Protein AF-A0AAD5SBM1-F1 (afdb_monomer)

Structure (mmCIF, N/CA/C/O backbone):
data_AF-A0AAD5SBM1-F1
#
_entry.id   AF-A0AAD5SBM1-F1
#
loop_
_atom_site.group_PDB
_atom_site.id
_atom_site.type_symbol
_atom_site.label_atom_id
_atom_site.label_alt_id
_atom_site.label_comp_id
_atom_site.label_asym_id
_atom_site.label_entity_id
_atom_site.label_seq_id
_atom_site.pdbx_PDB_ins_code
_atom_site.Cartn_x
_atom_site.Cartn_y
_atom_site.Cartn_z
_atom_site.occupancy
_atom_site.B_iso_or_equiv
_atom_site.auth_seq_id
_atom_site.auth_comp_id
_atom_site.auth_asym_id
_atom_site.auth_atom_id
_atom_site.pdbx_PDB_model_num
ATOM 1 N N . MET A 1 1 ? -6.232 26.097 -14.193 1.00 55.75 1 MET A N 1
ATOM 2 C CA . MET A 1 1 ? -7.077 25.503 -13.130 1.00 55.75 1 MET A CA 1
ATOM 3 C C . MET A 1 1 ? -6.715 24.046 -12.834 1.00 55.75 1 MET A C 1
ATOM 5 O O . MET A 1 1 ? -6.493 23.733 -11.674 1.00 55.75 1 MET A O 1
ATOM 9 N N . SER A 1 2 ? -6.549 23.185 -13.849 1.00 68.62 2 SER A N 1
ATOM 10 C CA . SER A 1 2 ? -6.162 21.769 -13.663 1.00 68.62 2 SER A CA 1
ATOM 11 C C . SER A 1 2 ? -4.861 21.550 -12.861 1.00 68.62 2 SER A C 1
ATOM 13 O O . SER A 1 2 ? -4.844 20.706 -11.973 1.00 68.62 2 SER A O 1
ATOM 15 N N . ALA A 1 3 ? -3.807 22.347 -13.087 1.00 70.69 3 ALA A N 1
ATOM 16 C CA . ALA A 1 3 ? -2.538 22.198 -12.359 1.00 70.69 3 ALA A CA 1
ATOM 17 C C . ALA A 1 3 ? -2.676 22.398 -10.837 1.00 70.69 3 ALA A C 1
ATOM 19 O O . ALA A 1 3 ? -2.137 21.617 -10.062 1.00 70.69 3 ALA A O 1
ATOM 20 N N . PHE A 1 4 ? -3.445 23.404 -10.411 1.00 74.31 4 PHE A N 1
ATOM 21 C CA . PHE A 1 4 ? -3.692 23.671 -8.992 1.00 74.31 4 PHE A CA 1
ATOM 22 C C . PHE A 1 4 ? -4.471 22.527 -8.334 1.00 74.31 4 PHE A C 1
ATOM 24 O O . PHE A 1 4 ? -4.076 22.049 -7.277 1.00 74.31 4 PHE A O 1
ATOM 31 N N . MET A 1 5 ? -5.520 22.029 -8.998 1.00 75.69 5 MET A N 1
ATOM 32 C CA . MET A 1 5 ? -6.283 20.880 -8.505 1.00 75.69 5 MET A CA 1
ATOM 33 C C . MET A 1 5 ? -5.417 19.626 -8.368 1.00 75.69 5 MET A C 1
ATOM 35 O O . MET A 1 5 ? -5.495 18.962 -7.342 1.00 75.69 5 MET A O 1
ATOM 39 N N . ASN A 1 6 ? -4.572 19.318 -9.358 1.00 76.25 6 ASN A N 1
ATOM 40 C CA . ASN A 1 6 ? -3.686 18.152 -9.297 1.00 76.25 6 ASN A CA 1
ATOM 41 C C . ASN A 1 6 ? -2.714 18.241 -8.114 1.00 76.25 6 ASN A C 1
ATOM 43 O O . ASN A 1 6 ? -2.500 17.243 -7.440 1.00 76.25 6 ASN A O 1
ATOM 47 N N . ILE A 1 7 ? -2.189 19.437 -7.823 1.00 78.94 7 ILE A N 1
ATOM 48 C CA . ILE A 1 7 ? -1.344 19.671 -6.645 1.00 78.94 7 ILE A CA 1
ATOM 49 C C . ILE A 1 7 ? -2.154 19.483 -5.356 1.00 78.94 7 ILE A C 1
ATOM 51 O O . ILE A 1 7 ? -1.687 18.817 -4.440 1.00 78.94 7 ILE A O 1
ATOM 55 N N . SER A 1 8 ? -3.377 20.015 -5.274 1.00 76.88 8 SER A N 1
ATOM 56 C CA . SER A 1 8 ? -4.233 19.824 -4.096 1.00 76.88 8 SER A CA 1
ATOM 57 C C . SER A 1 8 ? -4.590 18.353 -3.849 1.00 76.88 8 SER A C 1
ATOM 59 O O . SER A 1 8 ? -4.587 17.925 -2.698 1.00 76.88 8 SER A O 1
ATOM 61 N N . TYR A 1 9 ? -4.854 17.570 -4.902 1.00 75.56 9 TYR A N 1
ATOM 62 C CA . TYR A 1 9 ? -5.142 16.134 -4.783 1.00 75.56 9 TYR A CA 1
ATOM 63 C C . TYR A 1 9 ? -3.959 15.330 -4.244 1.00 75.56 9 TYR A C 1
ATOM 65 O O . TYR A 1 9 ? -4.166 14.330 -3.563 1.00 75.56 9 TYR A O 1
ATOM 73 N N . THR A 1 10 ? -2.731 15.777 -4.491 1.00 75.75 10 THR A N 1
ATOM 74 C CA . THR A 1 10 ? -1.533 15.143 -3.937 1.00 75.75 10 THR A CA 1
ATOM 75 C C . THR A 1 10 ? -1.502 15.207 -2.405 1.00 75.75 10 THR A C 1
ATOM 77 O O . THR A 1 10 ? -1.098 14.248 -1.759 1.00 75.75 10 THR A O 1
ATOM 80 N N . PHE A 1 11 ? -2.038 16.273 -1.802 1.00 76.00 11 PHE A N 1
ATOM 81 C CA . PHE A 1 11 ? -2.040 16.467 -0.346 1.00 76.00 11 PHE A CA 1
ATOM 82 C C . PHE A 1 11 ? -3.248 15.846 0.383 1.00 76.00 11 PHE A C 1
ATOM 84 O O . PHE A 1 11 ? -3.470 16.121 1.564 1.00 76.00 11 PHE A O 1
ATOM 91 N N . ILE A 1 12 ? -4.039 14.983 -0.268 1.00 74.06 12 ILE A N 1
ATOM 92 C CA . ILE A 1 12 ? -5.242 14.382 0.344 1.00 74.06 12 ILE A CA 1
ATOM 93 C C . ILE A 1 12 ? -4.934 13.396 1.481 1.00 74.06 12 ILE A C 1
ATOM 95 O O . ILE A 1 12 ? -5.823 13.065 2.265 1.00 74.06 12 ILE A O 1
ATOM 99 N N . GLY A 1 13 ? -3.668 12.992 1.643 1.00 68.25 13 GLY A N 1
ATOM 100 C CA . GLY A 1 13 ? -3.204 12.124 2.730 1.00 68.25 13 GLY A CA 1
ATOM 101 C C . GLY A 1 13 ? -3.509 12.634 4.143 1.00 68.25 13 GLY A C 1
ATOM 102 O O . GLY A 1 13 ? -3.459 11.858 5.091 1.00 68.25 13 GLY A O 1
ATOM 103 N N . GLN A 1 14 ? -3.915 13.896 4.306 1.00 72.25 14 GLN A N 1
ATOM 104 C CA . GLN A 1 14 ? -4.288 14.451 5.607 1.00 72.25 14 GLN A CA 1
ATOM 105 C C . GLN A 1 14 ? -5.445 13.714 6.305 1.00 72.25 14 GLN A C 1
ATOM 107 O O . GLN A 1 14 ? -5.551 13.762 7.532 1.00 72.25 14 GLN A O 1
ATOM 112 N N . ILE A 1 15 ? -6.277 12.980 5.559 1.00 71.31 15 ILE A N 1
ATOM 113 C CA . ILE A 1 15 ? -7.378 12.188 6.128 1.00 71.31 15 ILE A CA 1
ATOM 114 C C . ILE A 1 15 ? -6.911 11.056 7.054 1.00 71.31 15 ILE A C 1
ATOM 116 O O . ILE A 1 15 ? -7.681 10.619 7.905 1.00 71.31 15 ILE A O 1
ATOM 120 N N . THR A 1 16 ? -5.663 10.592 6.934 1.00 71.94 16 THR A N 1
ATOM 121 C CA . THR A 1 16 ? -5.130 9.500 7.766 1.00 71.94 16 THR A CA 1
ATOM 122 C C . THR A 1 16 ? -4.420 9.994 9.028 1.00 71.94 16 THR A C 1
ATOM 124 O O . THR A 1 16 ? -4.140 9.198 9.925 1.00 71.94 16 THR A O 1
ATOM 127 N N . LEU A 1 17 ? -4.176 11.306 9.152 1.00 80.25 17 LEU A N 1
ATOM 128 C CA . LEU A 1 17 ? -3.478 11.907 10.295 1.00 80.25 17 LEU A CA 1
ATOM 129 C C . LEU A 1 17 ? -4.117 11.565 11.655 1.00 80.25 17 LEU A C 1
ATOM 131 O O . LEU A 1 17 ? -3.371 11.203 12.567 1.00 80.25 17 LEU A O 1
ATOM 135 N N . PRO A 1 18 ? -5.459 11.597 11.820 1.00 72.94 18 PRO A N 1
ATOM 136 C CA . PRO A 1 18 ? -6.093 11.229 13.087 1.00 72.94 18 PRO A CA 1
ATOM 137 C C . PRO A 1 18 ? -5.915 9.755 13.467 1.00 72.94 18 PRO A C 1
ATOM 139 O O . PRO A 1 18 ? -5.966 9.428 14.648 1.00 72.94 18 PRO A O 1
ATOM 142 N N . SER A 1 19 ? -5.712 8.867 12.493 1.00 70.06 19 SER A N 1
ATOM 143 C CA . SER A 1 19 ? -5.448 7.449 12.756 1.00 70.06 19 SER A CA 1
ATOM 144 C C . SER A 1 19 ? -3.981 7.207 13.100 1.00 70.06 19 SER A C 1
ATOM 146 O O . SER A 1 19 ? -3.684 6.450 14.017 1.00 70.06 19 SER A O 1
ATOM 148 N N . PHE A 1 20 ? -3.051 7.899 12.438 1.00 73.19 20 PHE A N 1
ATOM 149 C CA . PHE A 1 20 ? -1.628 7.762 12.752 1.00 73.19 20 PHE A CA 1
ATOM 150 C C . PHE A 1 20 ? -1.266 8.313 14.129 1.00 73.19 20 PHE A C 1
ATOM 152 O O . PHE A 1 20 ? -0.456 7.707 14.823 1.00 73.19 20 PHE A O 1
ATOM 159 N N . ILE A 1 21 ? -1.887 9.412 14.571 1.00 75.38 21 ILE A N 1
ATOM 160 C CA . ILE A 1 21 ? -1.628 9.942 15.917 1.00 75.38 21 ILE A CA 1
ATOM 161 C C . ILE A 1 21 ? -2.078 8.975 17.023 1.00 75.38 21 ILE A C 1
ATOM 163 O O . ILE A 1 21 ? -1.448 8.941 18.075 1.00 75.38 21 ILE A O 1
ATOM 167 N N . SER A 1 22 ? -3.125 8.169 16.790 1.00 65.88 22 SER A N 1
ATOM 168 C CA . SER A 1 22 ? -3.570 7.142 17.745 1.00 65.88 22 SER A CA 1
ATOM 169 C C . SER A 1 22 ? -2.699 5.884 17.758 1.00 65.88 22 SER A C 1
ATOM 171 O O . SER A 1 22 ? -2.769 5.127 18.719 1.00 65.88 22 SER A O 1
ATOM 173 N N . GLU A 1 23 ? -1.891 5.667 16.719 1.00 69.94 23 GLU A N 1
ATOM 174 C CA . GLU A 1 23 ? -1.002 4.504 16.583 1.00 69.94 23 GLU A CA 1
ATOM 175 C C . GLU A 1 23 ? 0.434 4.800 17.071 1.00 69.94 23 GLU A C 1
ATOM 177 O O . GLU A 1 23 ? 1.252 3.893 17.196 1.00 69.94 23 GLU A O 1
ATOM 182 N N . MET A 1 24 ? 0.774 6.070 17.334 1.00 75.19 24 MET A N 1
ATOM 183 C CA . MET A 1 24 ? 2.105 6.465 17.806 1.00 75.19 24 MET A CA 1
ATOM 184 C C . MET A 1 24 ? 2.304 6.171 19.294 1.00 75.19 24 MET A C 1
ATOM 186 O O . MET A 1 24 ? 1.489 6.569 20.122 1.00 75.19 24 MET A O 1
ATOM 190 N N . GLU A 1 25 ? 3.462 5.594 19.636 1.00 78.62 25 GLU A N 1
ATOM 191 C CA . GLU A 1 25 ? 3.891 5.388 21.029 1.00 78.62 25 GLU A CA 1
ATOM 192 C C . GLU A 1 25 ? 3.892 6.706 21.825 1.00 78.62 25 GLU A C 1
ATOM 194 O O . GLU A 1 25 ? 3.389 6.762 22.945 1.00 78.62 25 GLU A O 1
ATOM 199 N N . ASN A 1 26 ? 4.395 7.791 21.219 1.00 81.19 26 ASN A N 1
ATOM 200 C CA . ASN A 1 26 ? 4.420 9.130 21.806 1.00 81.19 26 ASN A CA 1
ATOM 201 C C . ASN A 1 26 ? 3.692 10.149 20.905 1.00 81.19 26 ASN A C 1
ATOM 203 O O . ASN A 1 26 ? 4.293 10.707 19.983 1.00 81.19 26 ASN A O 1
ATOM 207 N N . PRO A 1 27 ? 2.417 10.491 21.182 1.00 77.19 27 PRO A N 1
ATOM 208 C CA . PRO A 1 27 ? 1.624 11.373 20.316 1.00 77.19 27 PRO A CA 1
ATOM 209 C C . PRO A 1 27 ? 2.136 12.823 20.273 1.00 77.19 27 PRO A C 1
ATOM 211 O O . PRO A 1 27 ? 1.808 13.576 19.358 1.00 77.19 27 PRO A O 1
ATOM 214 N N . LYS A 1 28 ? 2.966 13.235 21.241 1.00 81.75 28 LYS A N 1
ATOM 215 C CA . LYS A 1 28 ? 3.577 14.576 21.274 1.00 81.75 28 LYS A CA 1
ATOM 216 C C . LYS A 1 28 ? 4.618 14.790 20.170 1.00 81.75 28 LYS A C 1
ATOM 218 O O . LYS A 1 28 ? 4.863 15.935 19.799 1.00 81.75 28 LYS A O 1
ATOM 223 N N . ASP A 1 29 ? 5.198 13.721 19.626 1.00 88.25 29 ASP A N 1
ATOM 224 C CA . ASP A 1 29 ? 6.190 13.798 18.546 1.00 88.25 29 ASP A CA 1
ATOM 225 C C . ASP A 1 29 ? 5.562 13.800 17.142 1.00 88.25 29 ASP A C 1
ATOM 227 O O . ASP A 1 29 ? 6.264 13.968 16.141 1.00 88.25 29 ASP A O 1
ATOM 231 N N . PHE A 1 30 ? 4.232 13.699 17.050 1.00 81.31 30 PHE A N 1
ATOM 232 C CA . PHE A 1 30 ? 3.494 13.696 15.787 1.00 81.31 30 PHE A CA 1
ATOM 233 C C . PHE A 1 30 ? 3.851 14.863 14.842 1.00 81.31 30 PHE A C 1
ATOM 235 O O . PHE A 1 30 ? 4.114 14.604 13.664 1.00 81.31 30 PHE A O 1
ATOM 242 N N . PRO A 1 31 ? 3.971 16.129 15.306 1.00 84.81 31 PRO A N 1
ATOM 243 C CA . PRO A 1 31 ? 4.321 17.240 14.422 1.00 84.81 31 PRO A CA 1
ATOM 244 C C . PRO A 1 31 ? 5.717 17.106 13.799 1.00 84.81 31 PRO A C 1
ATOM 246 O O . PRO A 1 31 ? 5.916 17.540 12.667 1.00 84.81 31 PRO A O 1
ATOM 249 N N . LYS A 1 32 ? 6.683 16.491 14.499 1.00 86.56 32 LYS A N 1
ATOM 250 C CA . LYS A 1 32 ? 8.042 16.280 13.967 1.00 86.56 32 LYS A CA 1
ATOM 251 C C . LYS A 1 32 ? 8.014 15.306 12.791 1.00 86.56 32 LYS A C 1
ATOM 253 O O . LYS A 1 32 ? 8.611 15.577 11.753 1.00 86.56 32 LYS A O 1
ATOM 258 N N . THR A 1 33 ? 7.273 14.209 12.945 1.00 85.94 33 THR A N 1
ATOM 259 C CA . THR A 1 33 ? 7.089 13.201 11.892 1.00 85.94 33 THR A CA 1
ATOM 260 C C . THR A 1 33 ? 6.350 13.790 10.692 1.00 85.94 33 THR A C 1
ATOM 262 O O . THR A 1 33 ? 6.762 13.578 9.556 1.00 85.94 33 THR A O 1
ATOM 265 N N . LEU A 1 34 ? 5.315 14.603 10.937 1.00 86.81 34 LEU A N 1
ATOM 266 C CA . LEU A 1 34 ? 4.573 15.292 9.881 1.00 86.81 34 LEU A CA 1
ATOM 267 C C . LEU A 1 34 ? 5.487 16.197 9.042 1.00 86.81 34 LEU A C 1
ATOM 269 O O . LEU A 1 34 ? 5.479 16.110 7.814 1.00 86.81 34 LEU A O 1
ATOM 273 N N . TRP A 1 35 ? 6.292 17.043 9.692 1.00 86.44 35 TRP A N 1
ATOM 274 C CA . TRP A 1 35 ? 7.231 17.922 8.995 1.00 86.44 35 TRP A CA 1
ATOM 275 C C . TRP A 1 35 ? 8.272 17.133 8.202 1.00 86.44 35 TRP A C 1
ATOM 277 O O . TRP A 1 35 ? 8.525 17.465 7.046 1.00 86.44 35 TRP A O 1
ATOM 287 N N . ALA A 1 36 ? 8.824 16.061 8.777 1.00 89.94 36 ALA A N 1
ATOM 288 C CA . ALA A 1 36 ? 9.782 15.204 8.087 1.00 89.94 36 ALA A CA 1
ATOM 289 C C . ALA A 1 36 ? 9.180 14.557 6.825 1.00 89.94 36 ALA A C 1
ATOM 291 O O . ALA A 1 36 ? 9.771 14.655 5.749 1.00 89.94 36 ALA A O 1
ATOM 292 N N . CYS A 1 37 ? 7.985 13.962 6.928 1.00 87.62 37 CYS A N 1
ATOM 293 C CA . CYS A 1 37 ? 7.292 13.358 5.787 1.00 87.62 37 CYS A CA 1
ATOM 294 C C . CYS A 1 37 ? 6.932 14.393 4.716 1.00 87.62 37 CYS A C 1
ATOM 296 O O . CYS A 1 37 ? 7.192 14.158 3.541 1.00 87.62 37 CYS A O 1
ATOM 298 N N . THR A 1 38 ? 6.403 15.552 5.113 1.00 88.50 38 THR A N 1
ATOM 299 C CA . THR A 1 38 ? 5.968 16.597 4.171 1.00 88.50 38 THR A CA 1
ATOM 300 C C . THR A 1 38 ? 7.152 17.192 3.405 1.00 88.50 38 THR A C 1
ATOM 302 O O . THR A 1 38 ? 7.069 17.407 2.199 1.00 88.50 38 THR A O 1
ATOM 305 N N . ILE A 1 39 ? 8.281 17.440 4.079 1.00 91.69 39 ILE A N 1
ATOM 306 C CA . ILE A 1 39 ? 9.492 17.956 3.422 1.00 91.69 39 ILE A CA 1
ATOM 307 C C . ILE A 1 39 ? 10.041 16.926 2.430 1.00 91.69 39 ILE A C 1
ATOM 309 O O . ILE A 1 39 ? 10.382 17.282 1.301 1.00 91.69 39 ILE A O 1
ATOM 313 N N . LEU A 1 40 ? 10.100 15.654 2.833 1.00 90.75 40 LEU A N 1
ATOM 314 C CA . LEU A 1 40 ? 10.564 14.569 1.973 1.00 90.75 40 LEU A CA 1
ATOM 315 C C . LEU A 1 40 ? 9.655 14.389 0.747 1.00 90.75 40 LEU A C 1
ATOM 317 O O . LEU A 1 40 ? 10.151 14.219 -0.365 1.00 90.75 40 LEU A O 1
ATOM 321 N N . GLU A 1 41 ? 8.340 14.485 0.933 1.00 88.81 41 GLU A N 1
ATOM 322 C CA . GLU A 1 41 ? 7.342 14.417 -0.135 1.00 88.81 41 GLU A CA 1
ATOM 323 C C . GLU A 1 41 ? 7.504 15.563 -1.139 1.00 88.81 41 GLU A C 1
ATOM 325 O O . GLU A 1 41 ? 7.640 15.317 -2.339 1.00 88.81 41 GLU A O 1
ATOM 330 N N . ILE A 1 42 ? 7.571 16.811 -0.659 1.00 90.50 42 ILE A N 1
ATOM 331 C CA . ILE A 1 42 ? 7.777 17.987 -1.515 1.00 90.50 42 ILE A CA 1
ATOM 332 C C . ILE A 1 42 ? 9.078 17.846 -2.307 1.00 90.50 42 ILE A C 1
ATOM 334 O O . ILE A 1 42 ? 9.100 18.128 -3.507 1.00 90.50 42 ILE A O 1
ATOM 338 N N . PHE A 1 43 ? 10.155 17.391 -1.664 1.00 94.50 43 PHE A N 1
ATOM 339 C CA . PHE A 1 43 ? 11.448 17.192 -2.312 1.00 94.50 43 PHE A CA 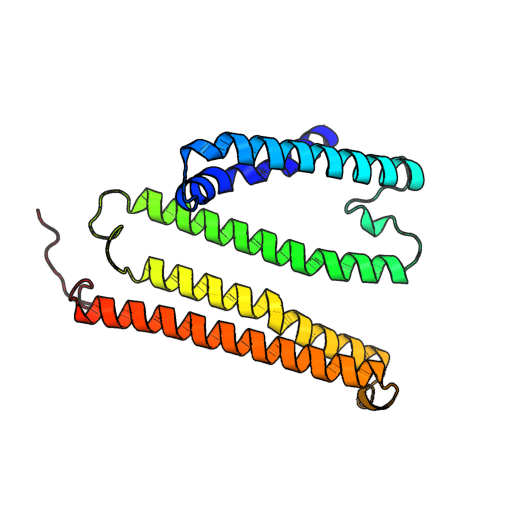1
ATOM 340 C C . PHE A 1 43 ? 11.380 16.125 -3.413 1.00 94.50 43 PHE A C 1
ATOM 342 O O . PHE A 1 43 ? 11.774 16.390 -4.551 1.00 94.50 43 PHE A O 1
ATOM 349 N N . LEU A 1 44 ? 10.820 14.950 -3.112 1.00 90.62 44 LEU A N 1
ATOM 350 C CA . LEU A 1 44 ? 10.675 13.856 -4.074 1.00 90.62 44 LEU A CA 1
ATOM 351 C C . LEU A 1 44 ? 9.782 14.246 -5.255 1.00 90.62 44 LEU A C 1
ATOM 353 O O . LEU A 1 44 ? 10.163 14.028 -6.404 1.00 90.62 44 LEU A O 1
ATOM 357 N N . PHE A 1 45 ? 8.627 14.862 -5.004 1.00 89.00 45 PHE A N 1
ATOM 358 C CA . PHE A 1 45 ? 7.710 15.264 -6.072 1.00 89.00 45 PHE A CA 1
ATOM 359 C C . PHE A 1 45 ? 8.259 16.404 -6.922 1.00 89.00 45 PHE A C 1
ATOM 361 O O . PHE A 1 45 ? 8.062 16.395 -8.138 1.00 89.00 45 PHE A O 1
ATOM 368 N N . SER A 1 46 ? 9.012 17.331 -6.328 1.00 90.44 46 SER A N 1
ATOM 369 C CA . SER A 1 46 ? 9.683 18.397 -7.079 1.00 90.44 46 SER A CA 1
ATOM 370 C C . SER A 1 46 ? 10.779 17.842 -7.988 1.00 90.44 46 SER A C 1
ATOM 372 O O . SER A 1 46 ? 10.854 18.226 -9.154 1.00 90.44 46 SER A O 1
ATOM 374 N N . ILE A 1 47 ? 11.597 16.902 -7.495 1.00 93.62 47 ILE A N 1
ATOM 375 C CA . ILE A 1 47 ? 12.652 16.267 -8.299 1.00 93.62 47 ILE A CA 1
ATOM 376 C C . ILE A 1 47 ? 12.044 15.435 -9.424 1.00 93.62 47 ILE A C 1
ATOM 378 O O . ILE A 1 47 ? 12.392 15.632 -10.586 1.00 93.62 47 ILE A O 1
ATOM 382 N N . VAL A 1 48 ? 11.122 14.525 -9.104 1.00 89.06 48 VAL A N 1
ATOM 383 C CA . VAL A 1 48 ? 10.514 13.632 -10.101 1.00 89.06 48 VAL A CA 1
ATOM 384 C C . VAL A 1 48 ? 9.723 14.438 -11.134 1.00 89.06 48 VAL A C 1
ATOM 386 O O . VAL A 1 48 ? 9.883 14.216 -12.334 1.00 89.06 48 VAL A O 1
ATOM 389 N N . GLY A 1 49 ? 8.933 15.422 -10.694 1.00 86.50 49 GLY A N 1
ATOM 390 C CA . GLY A 1 49 ? 8.199 16.322 -11.583 1.00 86.50 49 GLY A CA 1
ATOM 391 C C . GLY A 1 49 ? 9.122 17.149 -12.480 1.00 86.50 49 GLY A C 1
ATOM 392 O O . GLY A 1 49 ? 8.878 17.241 -13.683 1.00 86.50 49 GLY A O 1
ATOM 393 N N . GLY A 1 50 ? 10.214 17.688 -11.927 1.00 88.19 50 GLY A N 1
ATOM 394 C CA . GLY A 1 50 ? 11.217 18.446 -12.677 1.00 88.19 50 GLY A CA 1
ATOM 395 C C . GLY A 1 50 ? 11.938 17.605 -13.731 1.00 88.19 50 GLY A C 1
ATOM 396 O O . GLY A 1 50 ? 12.079 18.040 -14.872 1.00 88.19 50 GLY A O 1
ATOM 397 N N . VAL A 1 51 ? 12.328 16.374 -13.387 1.00 89.25 51 VAL A N 1
ATOM 398 C CA . VAL A 1 51 ? 12.954 15.425 -14.321 1.00 89.25 51 VAL A CA 1
ATOM 399 C C . VAL A 1 51 ? 11.995 15.076 -15.459 1.00 89.25 51 VAL A C 1
ATOM 401 O O . VAL A 1 51 ? 12.360 15.192 -16.627 1.00 89.25 51 VAL A O 1
ATOM 404 N N . ILE A 1 52 ? 10.747 14.710 -15.153 1.00 85.69 52 ILE A N 1
ATOM 405 C CA . ILE A 1 52 ? 9.750 14.372 -16.180 1.00 85.69 52 ILE A CA 1
ATOM 406 C C . ILE A 1 52 ? 9.503 15.565 -17.108 1.00 85.69 52 ILE A C 1
ATOM 408 O O . ILE A 1 52 ? 9.447 15.386 -18.326 1.00 85.69 52 ILE A O 1
ATOM 412 N N . TYR A 1 53 ? 9.406 16.775 -16.553 1.00 84.19 53 TYR A N 1
ATOM 413 C CA . TYR A 1 53 ? 9.229 17.997 -17.330 1.00 84.19 53 TYR A CA 1
ATOM 414 C C . TYR A 1 53 ? 10.419 18.273 -18.260 1.00 84.19 53 TYR A C 1
ATOM 416 O O . TYR A 1 53 ? 10.212 18.588 -19.431 1.00 84.19 53 TYR A O 1
ATOM 424 N N . ALA A 1 54 ? 11.652 18.094 -17.774 1.00 86.19 54 ALA A N 1
ATOM 425 C CA . ALA A 1 54 ? 12.865 18.303 -18.562 1.00 86.19 54 ALA A CA 1
ATOM 426 C C . ALA A 1 54 ? 12.981 17.334 -19.753 1.00 86.19 54 ALA A C 1
ATOM 428 O O . ALA A 1 54 ? 13.410 17.748 -20.827 1.00 86.19 54 ALA A O 1
ATOM 429 N N . TYR A 1 55 ? 12.579 16.067 -19.586 1.00 82.56 55 TYR A N 1
ATOM 430 C CA . TYR A 1 55 ? 12.700 15.046 -20.639 1.00 82.56 55 TYR A CA 1
ATOM 431 C C . TYR A 1 55 ? 11.479 14.932 -21.565 1.00 82.56 55 TYR A C 1
ATOM 433 O O . TYR A 1 55 ? 11.633 14.568 -22.727 1.00 82.56 55 TYR A O 1
ATOM 441 N N . THR A 1 56 ? 10.271 15.227 -21.079 1.00 79.00 56 THR A N 1
ATOM 442 C CA . THR A 1 56 ? 9.019 15.044 -21.846 1.00 79.00 56 THR A CA 1
ATOM 443 C C . THR A 1 56 ? 8.552 16.343 -22.512 1.00 79.00 56 THR A C 1
ATOM 445 O O . THR A 1 56 ? 7.866 16.320 -23.537 1.00 79.00 56 THR A O 1
ATOM 448 N N . GLY A 1 57 ? 8.920 17.495 -21.943 1.00 72.88 57 GLY A N 1
ATOM 449 C CA . GLY A 1 57 ? 8.400 18.796 -22.355 1.00 72.88 57 GLY A CA 1
ATOM 450 C C . GLY A 1 57 ? 6.892 18.945 -22.111 1.00 72.88 57 GLY A C 1
ATOM 451 O O . GLY A 1 57 ? 6.236 18.097 -21.506 1.00 72.88 57 GLY A O 1
ATOM 452 N N . THR A 1 58 ? 6.316 20.052 -22.580 1.00 68.62 58 THR A N 1
ATOM 453 C CA . THR A 1 58 ? 4.897 20.392 -22.367 1.00 68.62 58 THR A CA 1
ATOM 454 C C . THR A 1 58 ? 3.937 19.702 -23.338 1.00 68.62 58 THR A C 1
ATOM 456 O O . THR A 1 58 ? 2.784 19.480 -22.983 1.00 68.62 58 THR A O 1
ATOM 459 N N . ASN A 1 59 ? 4.394 19.349 -24.544 1.00 64.19 59 ASN A N 1
ATOM 460 C CA . ASN A 1 59 ? 3.526 18.879 -25.634 1.00 64.19 59 ASN A CA 1
ATOM 461 C C . ASN A 1 59 ? 3.306 17.356 -25.663 1.00 64.19 59 ASN A C 1
ATOM 463 O O . ASN A 1 59 ? 2.337 16.901 -26.262 1.00 64.19 59 ASN A O 1
ATOM 467 N N . TYR A 1 60 ? 4.173 16.570 -25.016 1.00 63.41 60 TYR A N 1
ATOM 468 C CA . TYR A 1 60 ? 4.099 15.099 -25.005 1.00 63.41 60 TYR A CA 1
ATOM 469 C C . TYR A 1 60 ? 3.747 14.522 -23.629 1.00 63.41 60 TYR A C 1
ATOM 471 O O . TYR A 1 60 ? 3.818 13.312 -23.422 1.00 63.41 60 TYR A O 1
ATOM 479 N N . ASN A 1 61 ? 3.383 15.380 -22.671 1.00 66.50 61 ASN A N 1
ATOM 480 C CA . ASN A 1 61 ? 3.080 14.950 -21.315 1.00 66.50 61 ASN A CA 1
ATOM 481 C C . ASN A 1 61 ? 1.637 14.436 -21.213 1.00 66.50 61 ASN A C 1
ATOM 483 O O . ASN A 1 61 ? 0.678 15.201 -21.306 1.00 66.50 61 ASN A O 1
ATOM 487 N N . THR A 1 62 ? 1.494 13.131 -21.005 1.00 69.69 62 THR A N 1
ATOM 488 C CA . THR A 1 62 ? 0.215 12.456 -20.767 1.00 69.69 62 THR A CA 1
ATOM 489 C C . THR A 1 62 ? 0.027 12.179 -19.276 1.00 69.69 62 THR A C 1
ATOM 491 O O . THR A 1 62 ? 0.988 11.935 -18.551 1.00 69.69 62 THR A O 1
ATOM 494 N N . ALA A 1 63 ? -1.216 12.226 -18.794 1.00 67.06 63 ALA A N 1
ATOM 495 C CA . ALA A 1 63 ? -1.561 11.787 -17.444 1.00 67.06 63 ALA A CA 1
ATOM 496 C C . ALA A 1 63 ? -2.128 10.358 -17.525 1.00 67.06 63 ALA A C 1
ATOM 498 O O . ALA A 1 63 ? -3.134 10.173 -18.213 1.00 67.06 63 ALA A O 1
ATOM 499 N N . PRO A 1 64 ? -1.537 9.350 -16.849 1.00 72.56 64 PRO A N 1
ATOM 500 C CA . PRO A 1 64 ? -0.367 9.382 -15.955 1.00 72.56 64 PRO A CA 1
ATOM 501 C C . PRO A 1 64 ? 0.979 9.494 -16.698 1.00 72.56 64 PRO A C 1
ATOM 503 O O . PRO A 1 64 ? 1.118 8.976 -17.802 1.00 72.56 64 PRO A O 1
ATOM 506 N N . ALA A 1 65 ? 1.996 10.086 -16.056 1.00 75.94 65 ALA A N 1
ATOM 507 C CA . ALA A 1 65 ? 3.290 10.415 -16.680 1.00 75.94 65 ALA A CA 1
ATOM 508 C C . ALA A 1 65 ? 4.026 9.220 -17.322 1.00 75.94 65 ALA A C 1
ATOM 510 O O . ALA A 1 65 ? 4.759 9.391 -18.295 1.00 75.94 65 ALA A O 1
ATOM 511 N N . PHE A 1 66 ? 3.801 7.996 -16.832 1.00 74.56 66 PHE A N 1
ATOM 512 C CA . PHE A 1 66 ? 4.340 6.767 -17.431 1.00 74.56 66 PHE A CA 1
ATOM 513 C C . PHE A 1 66 ? 3.832 6.509 -18.859 1.00 74.56 66 PHE A C 1
ATOM 515 O O . PHE A 1 66 ? 4.489 5.820 -19.640 1.00 74.56 66 PHE A O 1
ATOM 522 N N . GLY A 1 67 ? 2.679 7.075 -19.229 1.00 71.56 67 GLY A N 1
ATOM 523 C CA . GLY A 1 67 ? 2.131 7.010 -20.584 1.00 71.56 67 GLY A CA 1
ATOM 524 C C . GLY A 1 67 ? 3.014 7.701 -21.623 1.00 71.56 67 GLY A C 1
ATOM 525 O O . GLY A 1 67 ? 3.046 7.265 -22.775 1.00 71.56 67 GLY A O 1
ATOM 526 N N . SER A 1 68 ? 3.798 8.693 -21.193 1.00 77.44 68 SER A N 1
ATOM 527 C CA . SER A 1 68 ? 4.687 9.501 -22.034 1.00 77.44 68 SER A CA 1
ATOM 528 C C . SER A 1 68 ? 5.991 8.782 -22.410 1.00 77.44 68 SER A C 1
ATOM 530 O O . SER A 1 68 ? 6.767 9.282 -23.220 1.00 77.44 68 SER A O 1
ATOM 532 N N . ILE A 1 69 ? 6.252 7.596 -21.844 1.00 80.19 69 ILE A N 1
ATOM 533 C CA . ILE A 1 69 ? 7.423 6.780 -22.181 1.00 80.19 69 ILE A CA 1
ATOM 534 C C . ILE A 1 69 ? 7.253 6.211 -23.600 1.00 80.19 69 ILE A C 1
ATOM 536 O O . ILE A 1 69 ? 6.270 5.527 -23.889 1.00 80.19 69 ILE A O 1
ATOM 540 N N . GLY A 1 70 ? 8.219 6.470 -24.488 1.00 71.75 70 GLY A N 1
ATOM 541 C CA . GLY A 1 70 ? 8.173 6.006 -25.883 1.00 71.75 70 GLY A CA 1
ATOM 542 C C . GLY A 1 70 ? 8.464 4.511 -26.068 1.00 71.75 70 GLY A C 1
ATOM 543 O O . GLY A 1 70 ? 7.925 3.888 -26.975 1.00 71.75 70 GLY A O 1
ATOM 544 N N . ASN A 1 71 ? 9.288 3.913 -25.203 1.00 79.69 71 ASN A N 1
ATOM 545 C CA . ASN A 1 71 ? 9.634 2.492 -25.277 1.00 79.69 71 ASN A CA 1
ATOM 546 C C . ASN A 1 71 ? 8.591 1.632 -24.541 1.00 79.69 71 ASN A C 1
ATOM 548 O O . ASN A 1 71 ? 8.379 1.796 -23.335 1.00 79.69 71 ASN A O 1
ATOM 552 N N . GLU A 1 72 ? 7.974 0.694 -25.261 1.00 73.06 72 GLU A N 1
ATOM 553 C CA . GLU A 1 72 ? 6.913 -0.168 -24.732 1.00 73.06 72 GLU A CA 1
ATOM 554 C C . GLU A 1 72 ? 7.363 -1.034 -23.548 1.00 73.06 72 GLU A C 1
ATOM 556 O O . GLU A 1 72 ? 6.601 -1.192 -22.594 1.00 73.06 72 GLU A O 1
ATOM 561 N N . LEU A 1 73 ? 8.611 -1.517 -23.538 1.00 70.81 73 LEU A N 1
ATOM 562 C CA . LEU A 1 73 ? 9.120 -2.357 -22.448 1.00 70.81 73 LEU A CA 1
ATOM 563 C C . LEU A 1 73 ? 9.179 -1.590 -21.122 1.00 70.81 73 LEU A C 1
ATOM 565 O O . LEU A 1 73 ? 8.693 -2.073 -20.101 1.00 70.81 73 LEU A O 1
ATOM 569 N N . TYR A 1 74 ? 9.723 -0.370 -21.126 1.00 76.88 74 TYR A N 1
ATOM 570 C CA . TYR A 1 74 ? 9.809 0.446 -19.910 1.00 76.88 74 TYR A CA 1
ATOM 571 C C . TYR A 1 74 ? 8.431 0.899 -19.428 1.00 76.88 74 TYR A C 1
ATOM 573 O O . TYR A 1 74 ? 8.181 0.905 -18.225 1.00 76.88 74 TYR A O 1
ATOM 581 N N . LYS A 1 75 ? 7.511 1.193 -20.354 1.00 74.12 75 LYS A N 1
ATOM 582 C CA . LYS A 1 75 ? 6.118 1.505 -20.023 1.00 74.12 75 LYS A CA 1
ATOM 583 C C . LYS A 1 75 ? 5.461 0.341 -19.280 1.00 74.12 75 LYS A C 1
ATOM 585 O O . LYS A 1 75 ? 4.950 0.537 -18.180 1.00 74.12 75 LYS A O 1
ATOM 590 N N . MET A 1 76 ? 5.525 -0.874 -19.825 1.00 66.88 76 MET A N 1
ATOM 591 C CA . MET A 1 76 ? 4.932 -2.062 -19.195 1.00 66.88 76 MET A CA 1
ATOM 592 C C . MET A 1 76 ? 5.514 -2.337 -17.802 1.00 66.88 76 MET A C 1
ATOM 594 O O . MET A 1 76 ? 4.767 -2.638 -16.868 1.00 66.88 76 MET A O 1
ATOM 598 N N . VAL A 1 77 ? 6.829 -2.171 -17.631 1.00 77.75 77 VAL A N 1
ATOM 599 C CA . VAL A 1 77 ? 7.488 -2.326 -16.325 1.00 77.75 77 VAL A CA 1
ATOM 600 C C . VAL A 1 77 ? 6.994 -1.273 -15.328 1.00 77.75 77 VAL A C 1
ATOM 602 O O . VAL A 1 77 ? 6.598 -1.629 -14.220 1.00 77.75 77 VAL A O 1
ATOM 605 N N . SER A 1 78 ? 6.938 0.006 -15.709 1.00 79.56 78 SER A N 1
ATOM 606 C CA . SER A 1 78 ? 6.434 1.070 -14.829 1.00 79.56 78 SER A CA 1
ATOM 607 C C . SER A 1 78 ? 4.974 0.854 -14.422 1.00 79.56 78 SER A C 1
ATOM 609 O O . SER A 1 78 ? 4.642 0.977 -13.243 1.00 79.56 78 SER A O 1
ATOM 611 N N . PHE A 1 79 ? 4.104 0.468 -15.362 1.00 75.88 79 PHE A N 1
ATOM 612 C CA . PHE A 1 79 ? 2.705 0.147 -15.055 1.00 75.88 79 PHE A CA 1
ATOM 613 C C . PHE A 1 79 ? 2.576 -1.065 -14.122 1.00 75.88 79 PHE A C 1
ATOM 615 O O . PHE A 1 79 ? 1.711 -1.063 -13.247 1.00 75.88 79 PHE A O 1
ATOM 622 N N . SER A 1 80 ? 3.471 -2.050 -14.239 1.00 74.56 80 SER A N 1
ATOM 623 C CA . SER A 1 80 ? 3.502 -3.209 -13.339 1.00 74.56 80 SER A CA 1
ATOM 624 C C . SER A 1 80 ? 3.817 -2.813 -11.894 1.00 74.56 80 SER A C 1
ATOM 626 O O . SER A 1 80 ? 3.226 -3.367 -10.983 1.00 74.56 80 SER A O 1
ATOM 628 N N . PHE A 1 81 ? 4.678 -1.824 -11.647 1.00 76.62 81 PHE A N 1
ATOM 629 C CA . PHE A 1 81 ? 4.916 -1.337 -10.279 1.00 76.62 81 PHE A CA 1
ATOM 630 C C . PHE A 1 81 ? 3.845 -0.352 -9.786 1.00 76.62 81 PHE A C 1
ATOM 632 O O . PHE A 1 81 ? 3.593 -0.270 -8.587 1.00 76.62 81 PHE A O 1
ATOM 639 N N . MET A 1 82 ? 3.180 0.373 -10.689 1.00 80.44 82 MET A N 1
ATOM 640 C CA . MET A 1 82 ? 2.159 1.367 -10.336 1.00 80.44 82 MET A CA 1
ATOM 641 C C . MET A 1 82 ? 0.831 0.738 -9.887 1.00 80.44 82 MET A C 1
ATOM 643 O O . MET A 1 82 ? 0.261 1.155 -8.880 1.00 80.44 82 MET A O 1
ATOM 647 N N . ILE A 1 83 ? 0.328 -0.261 -10.621 1.00 77.12 83 ILE A N 1
ATOM 648 C CA . ILE A 1 83 ? -0.954 -0.929 -10.329 1.00 77.12 83 ILE A CA 1
ATOM 649 C C . ILE A 1 83 ? -1.052 -1.480 -8.886 1.00 77.12 83 ILE A C 1
ATOM 651 O O . ILE A 1 83 ? -2.059 -1.191 -8.238 1.00 77.12 83 ILE A O 1
ATOM 655 N N . PRO A 1 84 ? -0.060 -2.217 -8.337 1.00 76.44 84 PRO A N 1
ATOM 656 C CA . PRO A 1 84 ? -0.126 -2.710 -6.959 1.00 76.44 84 PRO A CA 1
ATOM 657 C C . PRO A 1 84 ? -0.266 -1.575 -5.954 1.00 76.44 84 PRO A C 1
ATOM 659 O O . PRO A 1 84 ? -1.103 -1.637 -5.057 1.00 76.44 84 PRO A O 1
ATOM 662 N N . ILE A 1 85 ? 0.552 -0.534 -6.123 1.00 79.56 85 ILE A N 1
ATOM 663 C CA . ILE A 1 85 ? 0.610 0.606 -5.210 1.00 79.56 85 ILE A CA 1
ATOM 664 C C . ILE A 1 85 ? -0.728 1.346 -5.218 1.00 79.56 85 ILE A C 1
ATOM 666 O O . ILE A 1 85 ? -1.233 1.691 -4.155 1.00 79.56 85 ILE A O 1
ATOM 670 N N . LEU A 1 86 ? -1.340 1.538 -6.392 1.00 80.75 86 LEU A N 1
ATOM 671 C CA . LEU A 1 86 ? -2.655 2.173 -6.506 1.00 80.75 86 LEU A CA 1
ATOM 672 C C . LEU A 1 86 ? -3.756 1.369 -5.808 1.00 80.75 86 LEU A C 1
ATOM 674 O O . LEU A 1 86 ? -4.595 1.956 -5.125 1.00 80.75 86 LEU A O 1
ATOM 678 N N . ILE A 1 87 ? -3.748 0.042 -5.955 1.00 77.00 87 ILE A N 1
ATOM 679 C CA . ILE A 1 87 ? -4.723 -0.823 -5.283 1.00 77.00 87 ILE A CA 1
ATOM 680 C C . ILE A 1 87 ? -4.525 -0.763 -3.766 1.00 77.00 87 ILE A C 1
ATOM 682 O O . ILE A 1 87 ? -5.488 -0.528 -3.036 1.00 77.00 87 ILE A O 1
ATOM 686 N N . PHE A 1 88 ? -3.286 -0.918 -3.292 1.00 76.06 88 PHE A N 1
ATOM 687 C CA . PHE A 1 88 ? -2.964 -0.864 -1.866 1.00 76.06 88 PHE A CA 1
ATOM 688 C C . PHE A 1 88 ? -3.350 0.483 -1.247 1.00 76.06 88 PHE A C 1
ATOM 690 O O . PHE A 1 88 ? -4.014 0.522 -0.214 1.00 76.06 88 PHE A O 1
ATOM 697 N N . LEU A 1 89 ? -3.012 1.590 -1.913 1.00 78.94 89 LEU A N 1
ATOM 698 C CA . LEU A 1 89 ? -3.361 2.937 -1.472 1.00 78.94 89 LEU A CA 1
ATOM 699 C C . LEU A 1 89 ? -4.884 3.133 -1.398 1.00 78.94 89 LEU A C 1
ATOM 701 O O . LEU A 1 89 ? -5.389 3.667 -0.411 1.00 78.94 89 LEU A O 1
ATOM 705 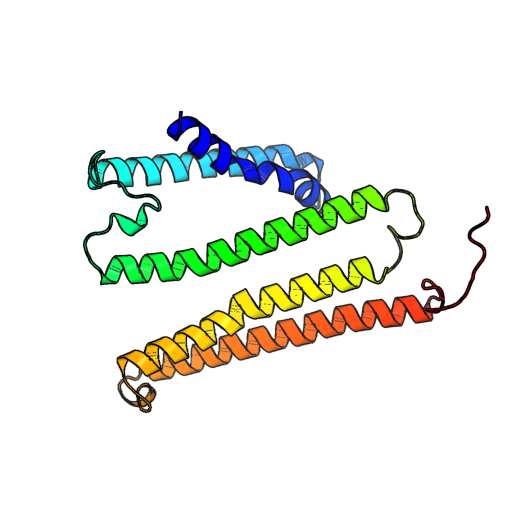N N . GLY A 1 90 ? -5.627 2.659 -2.405 1.00 76.12 90 GLY A N 1
ATOM 706 C CA . GLY A 1 90 ? -7.090 2.726 -2.424 1.00 76.12 90 GLY A CA 1
ATOM 707 C C . GLY A 1 90 ? -7.738 1.941 -1.280 1.00 76.12 90 GLY A C 1
ATOM 708 O O . GLY A 1 90 ? -8.624 2.456 -0.596 1.00 76.12 90 GLY A O 1
ATOM 709 N N . VAL A 1 91 ? -7.264 0.718 -1.028 1.00 75.38 91 VAL A N 1
ATOM 710 C CA . VAL A 1 91 ? -7.746 -0.118 0.082 1.00 75.38 91 VAL A CA 1
ATOM 711 C C . VAL A 1 91 ? -7.394 0.507 1.433 1.00 75.38 91 VAL A C 1
ATOM 713 O O . VAL A 1 91 ? -8.260 0.587 2.303 1.00 75.38 91 VAL A O 1
ATOM 716 N N . LEU A 1 92 ? -6.166 1.007 1.605 1.00 74.44 92 LEU A N 1
ATOM 717 C CA . LEU A 1 92 ? -5.727 1.668 2.834 1.00 74.44 92 LEU A CA 1
ATOM 718 C C . LEU A 1 92 ? -6.639 2.850 3.172 1.00 74.44 92 LEU A C 1
ATOM 720 O O . LEU A 1 92 ? -7.124 2.947 4.300 1.00 74.44 92 LEU A O 1
ATOM 724 N N . TYR A 1 93 ? -6.948 3.707 2.195 1.00 71.81 93 TYR A N 1
ATOM 725 C CA . TYR A 1 93 ? -7.862 4.828 2.413 1.00 71.81 93 TYR A CA 1
ATOM 726 C C . TYR A 1 93 ? -9.279 4.382 2.785 1.00 71.81 93 TYR A C 1
ATOM 728 O O . TYR A 1 93 ? -9.881 4.970 3.689 1.00 71.81 93 TYR A O 1
ATOM 736 N N . ALA A 1 94 ? -9.805 3.336 2.141 1.00 72.75 94 ALA A N 1
ATOM 737 C CA . ALA A 1 94 ? -11.116 2.782 2.471 1.00 72.75 94 ALA A CA 1
ATOM 738 C C . ALA A 1 94 ? -11.159 2.228 3.907 1.00 72.75 94 ALA A C 1
ATOM 740 O O . ALA A 1 94 ? -12.080 2.545 4.662 1.00 72.75 94 ALA A O 1
ATOM 741 N N . VAL A 1 95 ? -10.140 1.465 4.318 1.00 70.75 95 VAL A N 1
ATOM 742 C CA . VAL A 1 95 ? -10.050 0.871 5.662 1.00 70.75 95 VAL A CA 1
ATOM 743 C C . VAL A 1 95 ? -9.873 1.941 6.737 1.00 70.75 95 VAL A C 1
ATOM 745 O O . VAL A 1 95 ? -10.575 1.907 7.749 1.00 70.75 95 VAL A O 1
ATOM 748 N N . VAL A 1 96 ? -8.979 2.913 6.530 1.00 70.62 96 VAL A N 1
ATOM 749 C CA . VAL A 1 96 ? -8.748 4.002 7.496 1.00 70.62 96 VAL A CA 1
ATOM 750 C C . VAL A 1 96 ? -10.012 4.840 7.678 1.00 70.62 96 VAL A C 1
ATOM 752 O O . VAL A 1 96 ? -10.407 5.134 8.806 1.00 70.62 96 VAL A O 1
ATOM 755 N N . THR A 1 97 ? -10.705 5.153 6.583 1.00 68.94 97 THR A N 1
ATOM 756 C CA . THR A 1 97 ? -11.955 5.921 6.630 1.00 68.94 97 THR A CA 1
ATOM 757 C C . THR A 1 97 ? -13.068 5.127 7.317 1.00 68.94 97 THR A C 1
ATOM 759 O O . THR A 1 97 ? -13.781 5.677 8.156 1.00 68.94 97 THR A O 1
ATOM 762 N N . ALA A 1 98 ? -13.186 3.823 7.046 1.00 68.00 98 ALA A N 1
ATOM 763 C CA . ALA A 1 98 ? -14.128 2.944 7.738 1.00 68.00 98 ALA A CA 1
ATOM 764 C C . ALA A 1 98 ? -13.852 2.882 9.251 1.00 68.00 98 ALA A C 1
ATOM 766 O O . ALA A 1 98 ? -14.785 3.022 10.043 1.00 68.00 98 ALA A O 1
ATOM 767 N N . ARG A 1 99 ? -12.579 2.757 9.666 1.00 66.81 99 ARG A N 1
ATOM 768 C CA . ARG A 1 99 ? -12.167 2.809 11.084 1.00 66.81 99 ARG A CA 1
ATOM 769 C C . ARG A 1 99 ? -12.541 4.141 11.726 1.00 66.81 99 ARG A C 1
ATOM 771 O O . ARG A 1 99 ? -13.123 4.150 12.809 1.00 66.81 99 ARG A O 1
ATOM 778 N N . PHE A 1 100 ? -12.249 5.253 11.055 1.00 67.56 100 PHE A N 1
ATOM 779 C CA . PHE A 1 100 ? -12.548 6.593 11.556 1.00 67.56 100 PHE A CA 1
ATOM 780 C C . PHE A 1 100 ? -14.056 6.824 11.727 1.00 67.56 100 PHE A C 1
ATOM 782 O O . PHE A 1 100 ? -14.496 7.280 12.783 1.00 67.56 100 PHE A O 1
ATOM 789 N N . ILE A 1 101 ? -14.865 6.459 10.726 1.00 67.00 101 ILE A N 1
ATOM 790 C CA . ILE A 1 101 ? -16.331 6.562 10.784 1.00 67.00 101 ILE A CA 1
ATOM 791 C C . ILE A 1 101 ? -16.886 5.667 11.895 1.00 67.00 101 ILE A C 1
ATOM 793 O O . ILE A 1 101 ? -17.701 6.125 12.697 1.00 67.00 101 ILE A O 1
ATOM 797 N N . PHE A 1 102 ? -16.410 4.424 11.996 1.00 67.12 102 PHE A N 1
ATOM 798 C CA . PHE A 1 102 ? -16.821 3.494 13.045 1.00 67.12 102 PHE A CA 1
ATOM 799 C C . PHE A 1 102 ? -16.529 4.062 14.441 1.00 67.12 102 PHE A C 1
ATOM 801 O O . PHE A 1 102 ? -17.429 4.185 15.271 1.00 67.12 102 PHE A O 1
ATOM 808 N N . GLN A 1 103 ? -15.301 4.518 14.688 1.00 63.69 103 GLN A N 1
ATOM 809 C CA . GLN A 1 103 ? -14.932 5.125 15.967 1.00 63.69 103 GLN A CA 1
ATOM 810 C C . GLN A 1 103 ? -15.698 6.416 16.261 1.00 63.69 103 GLN A C 1
ATOM 812 O O . GLN A 1 103 ? -15.944 6.719 17.426 1.00 63.69 103 GLN A O 1
ATOM 817 N N . ARG A 1 104 ? -16.076 7.190 15.236 1.00 69.56 104 ARG A N 1
ATOM 818 C CA . ARG A 1 104 ? -16.857 8.422 15.396 1.00 69.56 104 ARG A CA 1
ATOM 819 C C . ARG A 1 104 ? -18.307 8.132 15.776 1.00 69.56 104 ARG A C 1
ATOM 821 O O . ARG A 1 104 ? -18.827 8.816 16.651 1.00 69.56 104 ARG A O 1
ATOM 828 N N . ILE A 1 105 ? -18.929 7.135 15.145 1.00 68.38 105 ILE A N 1
ATOM 829 C CA . ILE A 1 105 ? -20.325 6.745 15.389 1.00 68.38 105 ILE A CA 1
ATOM 830 C C . ILE A 1 105 ? -20.475 6.047 16.746 1.00 68.38 105 ILE A C 1
ATOM 832 O O . ILE A 1 105 ? -21.411 6.338 17.482 1.00 68.38 105 ILE A O 1
ATOM 836 N N . PHE A 1 106 ? -19.537 5.171 17.117 1.00 63.12 106 PHE A N 1
ATOM 837 C CA . PHE A 1 106 ? -19.622 4.377 18.351 1.00 63.12 106 PHE A CA 1
ATOM 838 C C . PHE A 1 106 ? -18.892 5.007 19.552 1.00 63.12 106 PHE A C 1
ATOM 840 O O . PHE A 1 106 ? -18.758 4.380 20.609 1.00 63.12 106 PHE A O 1
ATOM 847 N N . ARG A 1 107 ? -18.439 6.262 19.431 1.00 52.19 107 ARG A N 1
ATOM 848 C CA . ARG A 1 107 ? -17.688 6.974 20.475 1.00 52.19 107 ARG A CA 1
ATOM 849 C C . ARG A 1 107 ? -18.548 7.199 21.724 1.00 52.19 107 ARG A C 1
ATOM 851 O O . ARG A 1 107 ? -19.571 7.866 21.654 1.00 52.19 107 ARG A O 1
ATOM 858 N N . GLY A 1 108 ? -18.114 6.674 22.873 1.00 53.97 108 GLY A N 1
ATOM 859 C CA . GLY A 1 108 ? -18.827 6.817 24.155 1.00 53.97 108 GLY A CA 1
ATOM 860 C C . GLY A 1 108 ? -19.844 5.712 24.459 1.00 53.97 108 GLY A C 1
ATOM 861 O O . GLY A 1 108 ? -20.468 5.729 25.515 1.00 53.97 108 GLY A O 1
ATOM 862 N N . THR A 1 109 ? -19.982 4.720 23.578 1.00 57.88 109 THR A N 1
ATOM 863 C CA . THR A 1 109 ? -20.772 3.512 23.848 1.00 57.88 109 THR A CA 1
ATOM 864 C C . THR A 1 109 ? -19.869 2.382 24.357 1.00 57.88 109 THR A C 1
ATOM 866 O O . THR A 1 109 ? -18.678 2.334 24.042 1.00 57.88 109 THR A O 1
ATOM 869 N N . ARG A 1 110 ? -20.426 1.411 25.102 1.00 52.28 110 ARG A N 1
ATOM 870 C CA . ARG A 1 110 ? -19.701 0.212 25.593 1.00 52.28 110 ARG A CA 1
ATOM 871 C C . ARG A 1 110 ? -19.056 -0.625 24.463 1.00 52.28 110 ARG A C 1
ATOM 873 O O . ARG A 1 110 ? -18.268 -1.519 24.750 1.00 52.28 110 ARG A O 1
ATOM 880 N N . HIS A 1 111 ? -19.380 -0.328 23.201 1.00 49.47 111 HIS A N 1
ATOM 881 C CA . HIS A 1 111 ? -18.927 -0.996 21.976 1.00 49.47 111 HIS A CA 1
ATOM 882 C C . HIS A 1 111 ? -17.525 -0.562 21.503 1.00 49.47 111 HIS A C 1
ATOM 884 O O . HIS A 1 111 ? -16.948 -1.228 20.652 1.00 49.47 111 HIS A O 1
ATOM 890 N N . LEU A 1 112 ? -16.965 0.529 22.044 1.00 46.41 112 LEU A N 1
ATOM 891 C CA . LEU A 1 112 ? -15.648 1.046 21.639 1.00 46.41 112 LEU A CA 1
ATOM 892 C C . LEU A 1 112 ? -14.467 0.354 22.355 1.00 46.41 112 LEU A C 1
ATOM 894 O O . LEU A 1 112 ? -13.367 0.325 21.819 1.00 46.41 112 LEU A O 1
ATOM 898 N N . GLY A 1 113 ? -14.689 -0.183 23.562 1.00 45.81 113 GLY A N 1
ATOM 899 C CA . GLY A 1 113 ? -13.655 -0.816 24.405 1.00 45.81 113 GLY A CA 1
ATOM 900 C C . GLY A 1 113 ? -13.808 -2.329 24.583 1.00 45.81 113 GLY A C 1
ATOM 901 O O . GLY A 1 113 ? -13.103 -2.930 25.381 1.00 45.81 113 GLY A O 1
ATOM 902 N N . ASN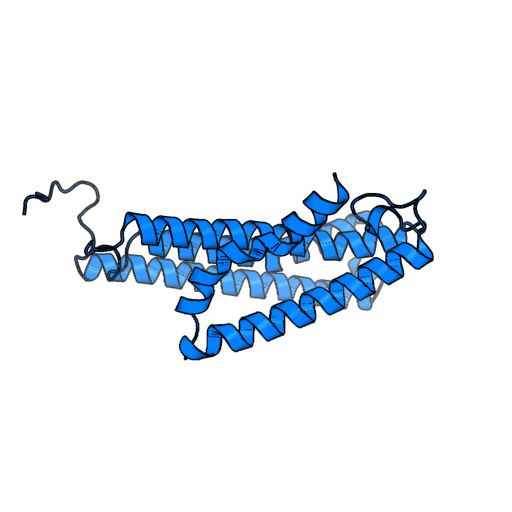 A 1 114 ? -14.755 -2.935 23.874 1.00 51.12 114 ASN A N 1
ATOM 903 C CA . ASN A 1 114 ?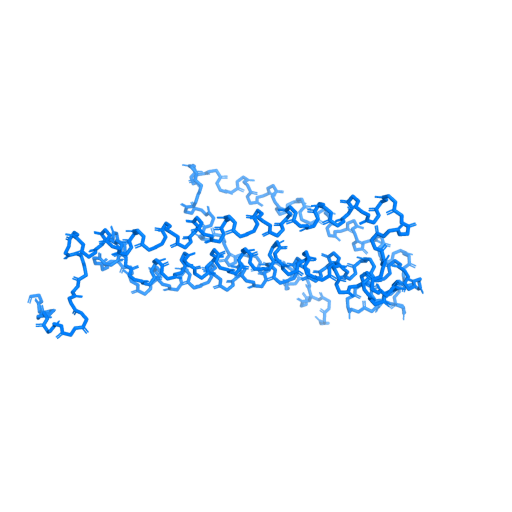 -15.085 -4.352 23.944 1.00 51.12 114 ASN A CA 1
ATOM 904 C C . ASN A 1 114 ? -14.981 -4.945 22.533 1.00 51.12 114 ASN A C 1
ATOM 906 O O . ASN A 1 114 ? -15.382 -4.269 21.586 1.00 51.12 114 ASN A O 1
ATOM 910 N N . HIS A 1 115 ? -14.473 -6.178 22.389 1.00 51.81 115 HIS A N 1
ATOM 911 C CA . HIS A 1 115 ? -14.446 -6.900 21.108 1.00 51.81 115 HIS A CA 1
ATOM 912 C C . HIS A 1 115 ? -15.836 -6.832 20.467 1.00 51.81 115 HIS A C 1
ATOM 914 O O . HIS A 1 115 ? -16.800 -7.349 21.032 1.00 51.81 115 HIS A O 1
ATOM 920 N N . THR A 1 116 ? -15.961 -6.105 19.352 1.00 60.69 116 THR A N 1
ATOM 921 C CA . THR A 1 116 ? -17.222 -5.944 18.626 1.00 60.69 116 THR A CA 1
ATOM 922 C C . THR A 1 116 ? -17.128 -6.584 17.251 1.00 60.69 116 THR A C 1
ATOM 924 O O . THR A 1 116 ? -16.122 -6.413 16.566 1.00 60.69 116 THR A O 1
ATOM 927 N N . VAL A 1 117 ? -18.207 -7.246 16.806 1.00 59.50 117 VAL A N 1
ATOM 928 C CA . VAL A 1 117 ? -18.283 -7.951 15.511 1.00 59.50 117 VAL A CA 1
ATOM 929 C C . VAL A 1 117 ? -17.822 -7.063 14.359 1.00 59.50 117 VAL A C 1
ATOM 931 O O . VAL A 1 117 ? -17.191 -7.555 13.439 1.00 59.50 117 VAL A O 1
ATOM 934 N N . VAL A 1 118 ? -18.088 -5.755 14.416 1.00 59.62 118 VAL A N 1
ATOM 935 C CA . VAL A 1 118 ? -17.698 -4.801 13.368 1.00 59.62 118 VAL A CA 1
ATOM 936 C C . VAL A 1 118 ? -16.199 -4.478 13.391 1.00 59.62 118 VAL A C 1
ATOM 938 O O . VAL A 1 118 ? -15.596 -4.367 12.327 1.00 59.62 118 VAL A O 1
ATOM 941 N N . GLY A 1 119 ? -15.577 -4.362 14.570 1.00 64.00 119 GLY A N 1
ATOM 942 C CA . GLY A 1 119 ? -14.126 -4.184 14.691 1.00 64.00 119 GLY A CA 1
ATOM 943 C C . GLY A 1 119 ? -13.359 -5.432 14.247 1.00 64.00 119 GLY A C 1
ATOM 944 O O . GLY A 1 119 ? -12.390 -5.329 13.492 1.00 64.00 119 GLY A O 1
ATOM 945 N N . ASP A 1 120 ? -13.859 -6.608 14.628 1.00 65.81 120 ASP A N 1
ATOM 946 C CA . ASP A 1 120 ? -13.305 -7.894 14.203 1.00 65.81 120 ASP A CA 1
ATOM 947 C C . ASP A 1 120 ? -13.523 -8.134 12.702 1.00 65.81 120 ASP A C 1
ATOM 949 O O . ASP A 1 120 ? -12.591 -8.549 12.016 1.00 65.81 120 ASP A O 1
ATOM 953 N N . LEU A 1 121 ? -14.692 -7.775 12.146 1.00 66.56 121 LEU A N 1
ATOM 954 C CA . LEU A 1 121 ? -14.925 -7.815 10.696 1.00 66.56 121 LEU A CA 1
ATOM 955 C C . LEU A 1 121 ? -13.988 -6.874 9.945 1.00 66.56 121 LEU A C 1
ATOM 957 O O . LEU A 1 121 ? -13.538 -7.206 8.858 1.00 66.56 121 LEU A O 1
ATOM 961 N N . LEU A 1 122 ? -13.710 -5.690 10.485 1.00 68.25 122 LEU A N 1
ATOM 962 C CA . LEU A 1 122 ? -12.840 -4.717 9.834 1.00 68.25 122 LEU A CA 1
ATOM 963 C C . LEU A 1 122 ? -11.380 -5.188 9.823 1.00 68.25 122 LEU A C 1
ATOM 965 O O . LEU A 1 122 ? -10.681 -4.995 8.828 1.00 68.25 122 LEU A O 1
ATOM 969 N N . SER A 1 123 ? -10.935 -5.852 10.893 1.00 66.50 123 SER A N 1
ATOM 970 C CA . SER A 1 123 ? -9.635 -6.534 10.947 1.00 66.50 123 SER A CA 1
ATOM 971 C C . SER A 1 123 ? -9.573 -7.723 9.975 1.00 66.50 123 SER A C 1
ATOM 973 O O . SER A 1 123 ? -8.616 -7.864 9.208 1.00 66.50 123 SER A O 1
ATOM 975 N N . LEU A 1 124 ? -10.647 -8.515 9.912 1.00 71.19 124 LEU A N 1
ATOM 976 C CA . LEU A 1 124 ? -10.803 -9.625 8.973 1.00 71.19 124 LEU A CA 1
ATOM 977 C C . LEU A 1 124 ? -10.754 -9.138 7.515 1.00 71.19 124 LEU A C 1
ATOM 979 O O . LEU A 1 124 ? -9.995 -9.668 6.712 1.00 71.19 124 LEU A O 1
ATOM 983 N N . MET A 1 125 ? -11.512 -8.093 7.172 1.00 68.81 125 MET A N 1
ATOM 984 C CA . MET A 1 125 ? -11.518 -7.500 5.831 1.00 68.81 125 MET A CA 1
ATOM 985 C C . MET A 1 125 ? -10.141 -6.940 5.470 1.00 68.81 125 MET A C 1
ATOM 987 O O . MET A 1 125 ? -9.658 -7.181 4.369 1.00 68.81 125 MET A O 1
ATOM 991 N N . SER A 1 126 ? -9.472 -6.249 6.397 1.00 69.12 126 SER A N 1
ATOM 992 C CA . SER A 1 126 ? -8.127 -5.719 6.154 1.00 69.12 126 SER A CA 1
ATOM 993 C C . SER A 1 126 ? -7.109 -6.831 5.880 1.00 69.12 126 SER A C 1
ATOM 995 O O . SER A 1 126 ? -6.331 -6.708 4.940 1.00 69.12 126 SER A O 1
ATOM 997 N N . SER A 1 127 ? -7.125 -7.923 6.654 1.00 69.75 127 SER A N 1
ATOM 998 C CA . SER A 1 127 ? -6.195 -9.050 6.466 1.00 69.75 127 SER A CA 1
ATOM 999 C C . SER A 1 127 ? -6.479 -9.861 5.196 1.00 69.75 127 SER A C 1
ATOM 1001 O O . SER A 1 127 ? -5.541 -10.264 4.505 1.00 69.75 127 SER A O 1
ATOM 1003 N N . LEU A 1 128 ? -7.758 -10.045 4.841 1.00 71.81 128 LEU A N 1
ATOM 1004 C CA . LEU A 1 128 ? -8.188 -10.676 3.589 1.00 71.81 128 LEU A CA 1
ATOM 1005 C C . LEU A 1 128 ? -7.717 -9.888 2.364 1.00 71.81 128 LEU A C 1
ATOM 1007 O O . LEU A 1 128 ? -7.151 -10.469 1.437 1.00 71.81 128 LEU A O 1
ATOM 1011 N N . PHE A 1 129 ? -7.933 -8.571 2.364 1.00 69.56 129 PHE A N 1
ATOM 1012 C CA . PHE A 1 129 ? -7.562 -7.718 1.238 1.00 69.56 129 PHE A CA 1
ATOM 1013 C C . PHE A 1 129 ? -6.045 -7.560 1.098 1.00 69.56 129 PHE A C 1
ATOM 1015 O O . PHE A 1 129 ? -5.542 -7.655 -0.021 1.00 69.56 129 PHE A O 1
ATOM 1022 N N . ASP A 1 130 ? -5.321 -7.371 2.204 1.00 70.44 130 ASP A N 1
ATOM 1023 C CA . ASP A 1 130 ? -3.858 -7.256 2.196 1.00 70.44 130 ASP A CA 1
ATOM 1024 C C . ASP A 1 130 ? -3.196 -8.541 1.680 1.00 70.44 130 ASP A C 1
ATOM 1026 O O . ASP A 1 130 ? -2.386 -8.508 0.755 1.00 70.44 130 ASP A O 1
ATOM 1030 N N . SER A 1 131 ? -3.641 -9.702 2.169 1.00 74.25 131 SER A N 1
ATOM 1031 C CA . SER A 1 131 ? -3.108 -10.997 1.730 1.00 74.25 131 SER A CA 1
ATOM 1032 C C . SER A 1 131 ? -3.409 -11.280 0.253 1.00 74.25 131 SER A C 1
ATOM 1034 O O . SER A 1 131 ? -2.554 -11.784 -0.485 1.00 74.25 131 SER A O 1
ATOM 1036 N N . PHE A 1 132 ? -4.621 -10.939 -0.201 1.00 71.81 132 PHE A N 1
ATOM 1037 C CA . PHE A 1 132 ? -5.044 -11.175 -1.578 1.00 71.81 132 PHE A CA 1
ATOM 1038 C C . PHE A 1 132 ? -4.321 -10.260 -2.572 1.00 71.81 132 PHE A C 1
ATOM 1040 O O . PHE A 1 132 ? -3.759 -10.755 -3.549 1.00 71.81 132 PHE A O 1
ATOM 1047 N N . PHE A 1 133 ? -4.292 -8.946 -2.332 1.00 67.12 133 PHE A N 1
ATOM 1048 C CA . PHE A 1 133 ? -3.692 -7.989 -3.267 1.00 67.12 133 PHE A CA 1
ATOM 1049 C C . PHE A 1 133 ? -2.182 -7.826 -3.102 1.00 67.12 133 PHE A C 1
ATOM 1051 O O . PHE A 1 133 ? -1.503 -7.588 -4.099 1.00 67.12 133 PHE A O 1
ATOM 1058 N N . GLY A 1 134 ? -1.652 -7.973 -1.887 1.00 66.44 134 GLY A N 1
ATOM 1059 C CA . GLY A 1 134 ? -0.226 -7.825 -1.601 1.00 66.44 134 GLY A CA 1
ATOM 1060 C C . GLY A 1 134 ? 0.612 -8.998 -2.103 1.00 66.44 134 GLY A C 1
ATOM 1061 O O . GLY A 1 134 ? 1.684 -8.788 -2.665 1.00 66.44 134 GLY A O 1
ATOM 1062 N N . PHE A 1 135 ? 0.110 -10.231 -1.968 1.00 70.94 135 PHE A N 1
ATOM 1063 C CA . PHE A 1 135 ? 0.912 -11.432 -2.231 1.00 70.94 135 PHE A CA 1
ATOM 1064 C C . PHE A 1 135 ? 0.302 -12.352 -3.299 1.00 70.94 135 PHE A C 1
ATOM 1066 O O . PHE A 1 135 ? 0.973 -12.705 -4.271 1.00 70.94 135 PHE A O 1
ATOM 1073 N N . ILE A 1 136 ? -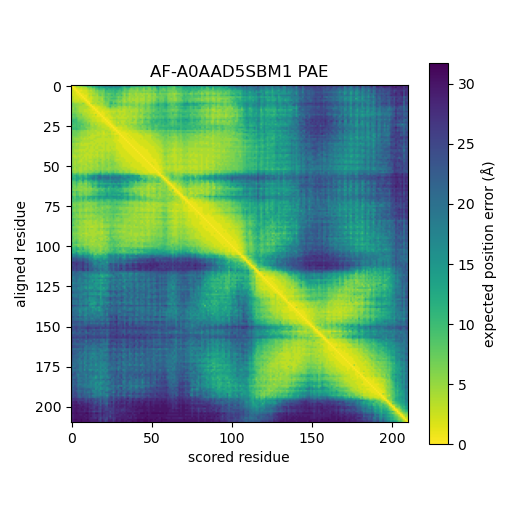0.977 -12.723 -3.167 1.00 75.00 136 ILE A N 1
ATOM 1074 C CA . ILE A 1 136 ? -1.597 -13.760 -4.014 1.00 75.00 136 ILE A CA 1
ATOM 1075 C C . ILE A 1 136 ? -1.826 -13.265 -5.449 1.00 75.00 136 ILE A C 1
ATOM 1077 O O . ILE A 1 136 ? -1.497 -13.968 -6.407 1.00 75.00 136 ILE A O 1
ATOM 1081 N N . PHE A 1 137 ? -2.356 -12.051 -5.620 1.00 74.38 137 PHE A N 1
ATOM 1082 C CA . PHE A 1 137 ? -2.634 -11.475 -6.936 1.00 74.38 137 PHE A CA 1
ATOM 1083 C C . PHE A 1 137 ? -1.364 -11.363 -7.787 1.00 74.38 137 PHE A C 1
ATOM 1085 O O . PHE A 1 137 ? -1.378 -11.750 -8.954 1.00 74.38 137 PHE A O 1
ATOM 1092 N N . TRP A 1 138 ? -0.251 -10.909 -7.201 1.00 69.56 138 TRP A N 1
ATOM 1093 C CA . TRP A 1 138 ? 1.030 -10.757 -7.900 1.00 69.56 138 TRP A CA 1
ATOM 1094 C C . TRP A 1 138 ? 1.671 -12.084 -8.270 1.00 69.56 138 TRP A C 1
ATOM 1096 O O . TRP A 1 138 ? 2.115 -12.239 -9.409 1.00 69.56 138 TRP A O 1
ATOM 1106 N N . GLY A 1 139 ? 1.643 -13.062 -7.362 1.00 76.06 139 GLY A N 1
ATOM 1107 C CA . GLY A 1 139 ? 2.125 -14.405 -7.672 1.00 76.06 139 GLY A CA 1
ATOM 1108 C C . GLY A 1 139 ? 1.343 -15.037 -8.828 1.00 76.06 139 GLY A C 1
ATOM 1109 O O . GLY A 1 139 ? 1.937 -15.574 -9.763 1.00 76.06 139 GLY A O 1
ATOM 1110 N N . VAL A 1 140 ? 0.011 -14.900 -8.838 1.00 74.12 140 VAL A N 1
ATOM 1111 C CA . VAL A 1 140 ? -0.843 -15.405 -9.929 1.00 74.12 140 VAL A CA 1
ATOM 1112 C C . VAL A 1 140 ? -0.660 -14.609 -11.225 1.00 74.12 140 VAL A C 1
ATOM 1114 O O . VAL A 1 140 ? -0.596 -15.206 -12.302 1.00 74.12 140 VAL A O 1
ATOM 1117 N N . ALA A 1 141 ? -0.538 -13.283 -11.153 1.00 75.38 141 ALA A N 1
ATOM 1118 C CA . ALA A 1 141 ? -0.294 -12.433 -12.317 1.00 75.38 141 ALA A CA 1
ATOM 1119 C C . ALA A 1 141 ? 1.037 -12.781 -12.997 1.00 75.38 141 ALA A C 1
ATOM 1121 O O . ALA A 1 141 ? 1.080 -12.914 -14.221 1.00 75.38 141 ALA A O 1
ATOM 1122 N N . PHE A 1 142 ? 2.095 -13.034 -12.220 1.00 77.06 142 PHE A N 1
ATOM 1123 C CA . PHE A 1 142 ? 3.377 -13.506 -12.743 1.00 77.06 142 PHE A CA 1
ATOM 1124 C C . PHE A 1 142 ? 3.221 -14.812 -13.538 1.00 77.06 142 PHE A C 1
ATOM 1126 O O . PHE A 1 142 ? 3.736 -14.921 -14.655 1.00 77.06 142 PHE A O 1
ATOM 1133 N N . PHE A 1 143 ? 2.453 -15.777 -13.016 1.00 76.62 143 PHE A N 1
ATOM 1134 C CA . PHE A 1 143 ? 2.167 -17.026 -13.728 1.00 76.62 143 PHE A CA 1
ATOM 1135 C C . PHE A 1 143 ? 1.403 -16.802 -15.030 1.00 76.62 143 PHE A C 1
ATOM 1137 O O . PHE A 1 143 ? 1.757 -17.393 -16.050 1.00 76.62 143 PHE A O 1
ATOM 1144 N N . ARG A 1 144 ? 0.390 -15.929 -15.019 1.00 75.50 144 ARG A N 1
ATOM 1145 C CA . ARG A 1 144 ? -0.416 -15.610 -16.206 1.00 75.50 144 ARG A CA 1
ATOM 1146 C C . ARG A 1 144 ? 0.410 -14.948 -17.306 1.00 75.50 144 ARG A C 1
ATOM 1148 O O . ARG A 1 144 ? 0.303 -15.358 -18.457 1.00 75.50 144 ARG A O 1
ATOM 1155 N N . ILE A 1 145 ? 1.254 -13.979 -16.952 1.00 75.06 145 ILE A N 1
ATOM 1156 C CA . ILE A 1 145 ? 2.119 -13.273 -17.906 1.00 75.06 145 ILE A CA 1
ATOM 1157 C C . ILE A 1 145 ? 3.137 -14.246 -18.513 1.00 75.06 145 ILE A C 1
ATOM 1159 O O . ILE A 1 145 ? 3.252 -14.345 -19.731 1.00 75.06 145 ILE A O 1
ATOM 1163 N N . LYS A 1 146 ? 3.814 -15.059 -17.690 1.00 76.94 146 LYS A N 1
ATOM 1164 C CA . LYS A 1 146 ? 4.789 -16.036 -18.204 1.00 76.94 146 LYS A CA 1
ATOM 1165 C C . LYS A 1 146 ? 4.155 -17.133 -19.054 1.00 76.94 146 LYS A C 1
ATOM 1167 O O . LYS A 1 146 ? 4.780 -17.595 -20.010 1.00 76.94 146 LYS A O 1
ATOM 1172 N N . GLN A 1 147 ? 2.924 -17.529 -18.739 1.00 75.06 147 GLN A N 1
ATOM 1173 C CA . GLN A 1 147 ? 2.167 -18.471 -19.555 1.00 75.06 147 GLN A CA 1
ATOM 1174 C C . GLN A 1 147 ? 1.764 -17.864 -20.910 1.00 75.06 147 GLN A C 1
ATOM 1176 O O . GLN A 1 147 ? 1.765 -18.592 -21.903 1.00 75.06 147 GLN A O 1
ATOM 1181 N N . ALA A 1 148 ? 1.477 -16.558 -20.968 1.00 74.25 148 ALA A N 1
ATOM 1182 C CA . ALA A 1 148 ? 1.182 -15.843 -22.211 1.00 74.25 148 ALA A CA 1
ATOM 1183 C C . ALA A 1 148 ? 2.419 -15.700 -23.116 1.00 74.25 148 ALA A C 1
ATOM 1185 O O . ALA A 1 148 ? 2.328 -15.970 -24.310 1.00 74.25 148 ALA A O 1
ATOM 1186 N N . ASP A 1 149 ? 3.582 -15.364 -22.550 1.00 75.62 149 ASP A N 1
ATOM 1187 C CA . ASP A 1 149 ? 4.810 -15.142 -23.329 1.00 75.62 149 ASP A CA 1
ATOM 1188 C C . ASP A 1 149 ? 5.444 -16.442 -23.860 1.00 75.62 149 ASP A C 1
ATOM 1190 O O . ASP A 1 149 ? 6.021 -16.473 -24.948 1.00 75.62 149 ASP A O 1
ATOM 1194 N N . TYR A 1 150 ? 5.396 -17.531 -23.082 1.00 71.81 150 TYR A N 1
ATOM 1195 C CA . TYR A 1 150 ? 6.227 -18.721 -23.329 1.00 71.81 150 TYR A CA 1
ATOM 1196 C C . TYR A 1 150 ? 5.447 -20.047 -23.415 1.00 71.81 150 TYR A C 1
ATOM 1198 O O . TYR A 1 150 ? 6.069 -21.097 -23.627 1.00 71.81 150 TYR A O 1
ATOM 1206 N N . GLY A 1 151 ? 4.118 -20.025 -23.272 1.00 74.81 151 GLY A N 1
ATOM 1207 C CA . GLY A 1 151 ? 3.261 -21.215 -23.292 1.00 74.81 151 GLY A CA 1
ATOM 1208 C C . GLY A 1 151 ? 3.396 -22.085 -22.035 1.00 74.81 151 GLY A C 1
ATOM 1209 O O . GLY A 1 151 ? 3.959 -21.670 -21.029 1.00 74.81 151 GLY A O 1
ATOM 1210 N N . TYR A 1 152 ? 2.887 -23.323 -22.062 1.00 72.44 152 TYR A N 1
ATOM 1211 C CA . TYR A 1 152 ? 2.769 -24.160 -20.850 1.00 72.44 152 TYR A CA 1
ATOM 1212 C C . TYR A 1 152 ? 4.115 -24.612 -20.238 1.00 72.44 152 TYR A C 1
ATOM 1214 O O . TYR A 1 152 ? 4.191 -24.838 -19.033 1.00 72.44 152 TYR A O 1
ATOM 1222 N N . VAL A 1 153 ? 5.195 -24.703 -21.029 1.00 78.81 153 VAL A N 1
ATOM 1223 C CA . VAL A 1 153 ? 6.514 -25.220 -20.584 1.00 78.81 153 VAL A CA 1
ATOM 1224 C C . VAL A 1 153 ? 7.513 -24.105 -20.237 1.00 78.81 153 VAL A C 1
ATOM 1226 O O . VAL A 1 153 ? 8.726 -24.322 -20.197 1.00 78.81 153 VAL A O 1
ATOM 1229 N N . TRP A 1 154 ? 7.028 -22.890 -19.985 1.00 76.56 154 TRP A N 1
ATOM 1230 C CA . TRP A 1 154 ? 7.849 -21.699 -19.737 1.00 76.56 154 TRP A CA 1
ATOM 1231 C C . TRP A 1 154 ? 8.890 -21.868 -18.613 1.00 76.56 154 TRP A C 1
ATOM 1233 O O . TRP A 1 154 ? 9.992 -21.316 -18.687 1.00 76.56 154 TRP A O 1
ATOM 1243 N N . TRP A 1 155 ? 8.573 -22.696 -17.614 1.00 70.38 155 TRP A N 1
ATOM 1244 C CA . TRP A 1 155 ? 9.385 -22.960 -16.423 1.00 70.38 155 TRP A CA 1
ATOM 1245 C C . TRP A 1 155 ? 10.714 -23.693 -16.677 1.00 70.38 155 TRP A C 1
ATOM 1247 O O . TRP A 1 155 ? 11.617 -23.617 -15.855 1.00 70.38 155 TRP A O 1
ATOM 1257 N N . LYS A 1 156 ? 10.862 -24.388 -17.814 1.00 74.94 156 LYS A N 1
ATOM 1258 C CA . LYS A 1 156 ? 12.027 -25.234 -18.142 1.00 74.94 156 LYS A CA 1
ATOM 1259 C C . LYS A 1 156 ? 12.982 -24.528 -19.098 1.00 74.94 156 LYS A C 1
ATOM 1261 O O . LYS A 1 156 ? 14.081 -25.015 -19.328 1.00 74.94 156 LYS A O 1
ATOM 1266 N N . LYS A 1 157 ? 12.569 -23.389 -19.664 1.00 72.94 157 LYS A N 1
ATOM 1267 C CA . LYS A 1 157 ? 13.360 -22.648 -20.655 1.00 72.94 157 LYS A CA 1
ATOM 1268 C C . LYS A 1 157 ? 14.525 -21.872 -20.044 1.00 72.94 157 LYS A C 1
ATOM 1270 O O . LYS A 1 157 ? 15.478 -21.576 -20.751 1.00 72.94 157 LYS A O 1
ATOM 1275 N N . SER A 1 158 ? 14.447 -21.507 -18.766 1.00 79.56 158 SER A N 1
ATOM 1276 C CA . SER A 1 158 ? 15.490 -20.728 -18.100 1.00 79.56 158 SER A CA 1
ATOM 1277 C C . SER A 1 158 ? 15.515 -21.012 -16.607 1.00 79.56 158 SER A C 1
ATOM 1279 O O . SER A 1 158 ? 14.466 -21.050 -15.962 1.00 79.56 158 SER A O 1
ATOM 1281 N N . VAL A 1 159 ? 16.722 -21.138 -16.051 1.00 81.38 159 VAL A N 1
ATOM 1282 C CA . VAL A 1 159 ? 16.945 -21.284 -14.605 1.00 81.38 159 VAL A CA 1
ATOM 1283 C C . VAL A 1 159 ? 16.358 -20.087 -13.849 1.00 81.38 159 VAL A C 1
ATOM 1285 O O . VAL A 1 159 ? 15.748 -20.269 -12.802 1.00 81.38 159 VAL A O 1
ATOM 1288 N N . TRP A 1 160 ? 16.417 -18.879 -14.422 1.00 72.56 160 TRP A N 1
ATOM 1289 C CA . TRP A 1 160 ? 15.805 -17.679 -13.840 1.00 72.56 160 TRP A CA 1
ATOM 1290 C C . TRP A 1 160 ? 14.275 -17.745 -13.786 1.00 72.56 160 TRP A C 1
ATOM 1292 O O . TRP A 1 160 ? 13.675 -17.272 -12.826 1.00 72.56 160 TRP A O 1
ATOM 1302 N N . ASN A 1 161 ? 13.633 -18.375 -14.774 1.00 76.75 161 ASN A N 1
ATOM 1303 C CA . ASN A 1 161 ? 12.183 -18.586 -14.751 1.00 76.75 161 ASN A CA 1
ATOM 1304 C C . ASN A 1 161 ? 11.792 -19.642 -13.711 1.00 76.75 161 ASN A C 1
ATOM 1306 O O . ASN A 1 161 ? 10.761 -19.497 -13.063 1.00 76.75 161 ASN A O 1
ATOM 1310 N N . PHE A 1 162 ? 12.616 -2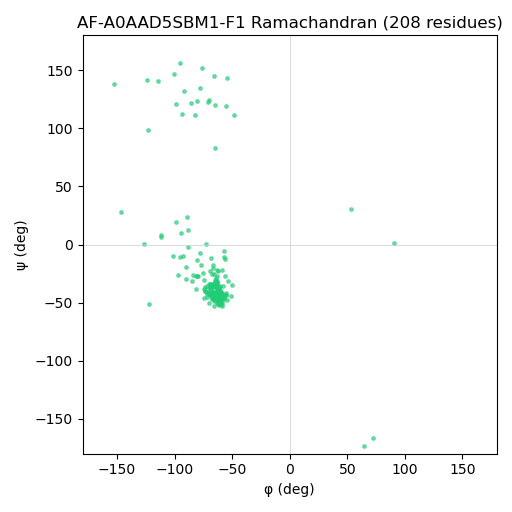0.678 -13.532 1.00 79.38 162 PHE A N 1
ATOM 1311 C CA . PHE A 1 162 ? 12.402 -21.703 -12.512 1.00 79.38 162 PHE A CA 1
ATOM 1312 C C . PHE A 1 162 ? 12.572 -21.144 -11.091 1.00 79.38 162 PHE A C 1
ATOM 1314 O O . PHE A 1 162 ? 11.718 -21.356 -10.233 1.00 79.38 162 PHE A O 1
ATOM 1321 N N . VAL A 1 163 ? 13.627 -20.361 -10.855 1.00 83.38 163 VAL A N 1
ATOM 1322 C CA . VAL A 1 163 ? 13.838 -19.654 -9.583 1.00 83.38 163 VAL A CA 1
ATOM 1323 C C . VAL A 1 163 ? 12.715 -18.641 -9.339 1.00 83.38 163 VAL A C 1
ATOM 1325 O O . VAL A 1 163 ? 12.155 -18.600 -8.246 1.00 83.38 163 VAL A O 1
ATOM 1328 N N . GLY A 1 164 ? 12.319 -17.881 -10.366 1.00 81.81 164 GLY A N 1
ATOM 1329 C CA . GLY A 1 164 ? 11.194 -16.947 -10.292 1.00 81.81 164 GLY A CA 1
ATOM 1330 C C . GLY A 1 164 ? 9.857 -17.632 -9.994 1.00 81.81 164 GLY A C 1
ATOM 1331 O O . GLY A 1 164 ? 9.061 -17.097 -9.227 1.00 81.81 164 GLY A O 1
ATOM 1332 N N . LEU A 1 165 ? 9.620 -18.833 -10.534 1.00 83.12 165 LEU A N 1
ATOM 1333 C CA . LEU A 1 165 ? 8.465 -19.667 -10.194 1.00 83.12 165 LEU A CA 1
ATOM 1334 C C . LEU A 1 165 ? 8.480 -20.033 -8.712 1.00 83.12 165 LEU A C 1
ATOM 1336 O O . LEU A 1 165 ? 7.490 -19.811 -8.024 1.00 83.12 165 LEU A O 1
ATOM 1340 N N . LEU A 1 166 ? 9.600 -20.557 -8.218 1.00 86.44 166 LEU A N 1
ATOM 1341 C CA . LEU A 1 166 ? 9.719 -21.022 -6.837 1.00 86.44 166 LEU A CA 1
ATOM 1342 C C . LEU A 1 166 ? 9.536 -19.860 -5.849 1.00 86.44 166 LEU A C 1
ATOM 1344 O O . LEU A 1 166 ? 8.807 -19.986 -4.868 1.00 86.44 166 LEU A O 1
ATOM 1348 N N . PHE A 1 167 ? 10.103 -18.697 -6.173 1.00 84.19 167 PHE A N 1
ATOM 1349 C CA . PHE A 1 167 ? 9.937 -17.467 -5.406 1.00 84.19 167 PHE A CA 1
ATOM 1350 C C . PHE A 1 167 ? 8.485 -16.960 -5.389 1.00 84.19 167 PHE A C 1
ATOM 1352 O O . PHE A 1 167 ? 7.970 -16.618 -4.328 1.00 84.19 167 PHE A O 1
ATOM 1359 N N . ASN A 1 168 ? 7.783 -16.965 -6.528 1.00 80.69 168 ASN A N 1
ATOM 1360 C CA . ASN A 1 168 ? 6.376 -16.548 -6.575 1.00 80.69 168 ASN A CA 1
ATOM 1361 C C . ASN A 1 168 ? 5.437 -17.555 -5.883 1.00 80.69 168 ASN A C 1
ATOM 1363 O O . ASN A 1 168 ? 4.474 -17.139 -5.243 1.00 80.69 168 ASN A O 1
ATOM 1367 N N . ILE A 1 169 ? 5.730 -18.863 -5.936 1.00 85.56 169 ILE A N 1
ATOM 1368 C CA . ILE A 1 169 ? 5.018 -19.872 -5.127 1.00 85.56 169 ILE A CA 1
ATOM 1369 C C . ILE A 1 169 ? 5.220 -19.585 -3.639 1.00 85.56 169 ILE A C 1
ATOM 1371 O O . ILE A 1 169 ? 4.255 -19.594 -2.878 1.00 85.56 169 ILE A O 1
ATOM 1375 N N . PHE A 1 170 ? 6.457 -19.302 -3.226 1.00 86.00 170 PHE A N 1
ATOM 1376 C CA . PHE A 1 170 ? 6.765 -18.954 -1.844 1.00 86.00 170 PHE A CA 1
ATOM 1377 C C . PHE A 1 170 ? 5.997 -17.705 -1.387 1.00 86.00 170 PHE A C 1
ATOM 1379 O O . PHE A 1 170 ? 5.379 -17.733 -0.328 1.00 86.00 170 PHE A O 1
ATOM 1386 N N . ILE A 1 171 ? 5.940 -16.655 -2.212 1.00 81.19 171 ILE A N 1
ATOM 1387 C CA . ILE A 1 171 ? 5.138 -15.452 -1.938 1.00 81.19 171 ILE A CA 1
ATOM 1388 C C . ILE A 1 171 ? 3.653 -15.795 -1.745 1.00 81.19 171 ILE A C 1
ATOM 1390 O O . ILE A 1 171 ? 3.045 -15.344 -0.776 1.00 81.19 171 ILE A O 1
ATOM 1394 N N . CYS A 1 172 ? 3.071 -16.626 -2.614 1.00 81.44 172 CYS A N 1
ATOM 1395 C CA . CYS A 1 172 ? 1.684 -17.069 -2.458 1.00 81.44 172 CYS A CA 1
ATOM 1396 C C . CYS A 1 172 ? 1.460 -17.858 -1.158 1.00 81.44 172 CYS A C 1
ATOM 1398 O O . CYS A 1 172 ? 0.429 -17.680 -0.512 1.00 81.44 172 CYS A O 1
ATOM 1400 N N . LEU A 1 173 ? 2.410 -18.712 -0.759 1.00 84.44 173 LEU A N 1
ATOM 1401 C CA . LEU A 1 173 ? 2.336 -19.468 0.497 1.00 84.44 173 LEU A CA 1
ATOM 1402 C C . LEU A 1 173 ? 2.425 -18.553 1.721 1.00 84.44 173 LEU A C 1
ATOM 1404 O O . LEU A 1 173 ? 1.669 -18.733 2.672 1.00 84.44 173 LEU A O 1
ATOM 1408 N N . VAL A 1 174 ? 3.301 -17.549 1.682 1.00 81.00 174 VAL A N 1
ATOM 1409 C CA . VAL A 1 174 ? 3.403 -16.524 2.728 1.00 81.00 174 VAL A CA 1
ATOM 1410 C C . VAL A 1 174 ? 2.102 -15.723 2.818 1.00 81.00 174 VAL A C 1
ATOM 1412 O O . VAL A 1 174 ? 1.568 -15.561 3.911 1.00 81.00 174 VAL A O 1
ATOM 1415 N N . GLY A 1 175 ? 1.528 -15.312 1.683 1.00 78.56 175 GLY A N 1
ATOM 1416 C CA . GLY A 1 175 ? 0.216 -14.661 1.637 1.00 78.56 175 GLY A CA 1
ATOM 1417 C C . GLY A 1 175 ? -0.902 -15.525 2.230 1.00 78.56 175 GLY A C 1
ATOM 1418 O O . GLY A 1 175 ? -1.721 -15.032 2.999 1.00 78.56 175 GLY A O 1
ATOM 1419 N N 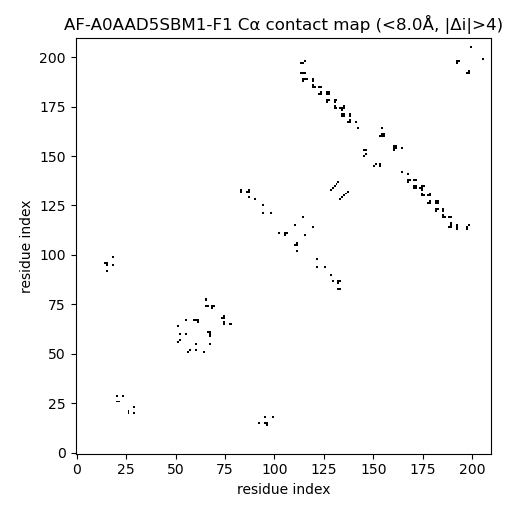. L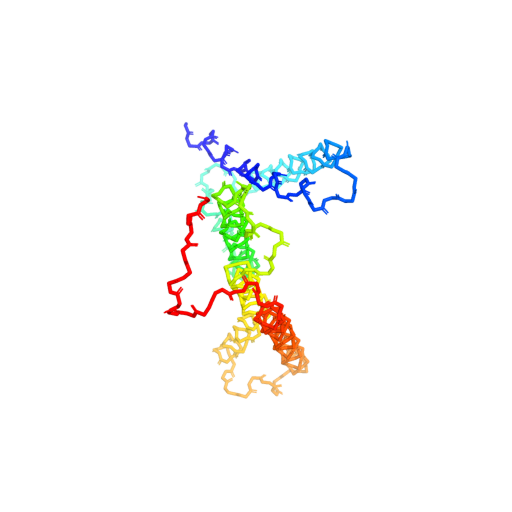EU A 1 176 ? -0.910 -16.831 1.944 1.00 82.00 176 LEU A N 1
ATOM 1420 C CA . LEU A 1 176 ? -1.843 -17.789 2.551 1.00 82.00 176 LEU A CA 1
ATOM 1421 C C . LEU A 1 176 ? -1.646 -17.937 4.065 1.00 82.00 176 LEU A C 1
ATOM 1423 O O . LEU A 1 176 ? -2.626 -18.102 4.789 1.00 82.00 176 LEU A O 1
ATOM 1427 N N . LEU A 1 177 ? -0.407 -17.862 4.551 1.00 82.88 177 LEU A N 1
ATOM 1428 C CA . LEU A 1 177 ? -0.101 -17.903 5.980 1.00 82.88 177 LEU A CA 1
ATOM 1429 C C . LEU A 1 177 ? -0.624 -16.649 6.687 1.00 82.88 177 LEU A C 1
ATOM 1431 O O . LEU A 1 177 ? -1.305 -16.776 7.704 1.00 82.88 177 LEU A O 1
ATOM 1435 N N . PHE A 1 178 ? -0.375 -15.456 6.137 1.00 76.00 178 PHE A N 1
ATOM 1436 C CA . PHE A 1 178 ? -0.926 -14.203 6.669 1.00 76.00 178 PHE A CA 1
ATOM 1437 C C . PHE A 1 178 ? -2.452 -14.191 6.635 1.00 76.00 178 PHE A C 1
ATOM 1439 O O . PHE A 1 178 ? -3.081 -13.771 7.606 1.00 76.00 178 PHE A O 1
ATOM 1446 N N . LEU A 1 179 ? -3.045 -14.739 5.573 1.00 76.88 179 LEU A N 1
ATOM 1447 C CA . LEU A 1 179 ? -4.485 -14.898 5.477 1.00 76.88 179 LEU A CA 1
ATOM 1448 C C . LEU A 1 179 ? -5.014 -15.812 6.583 1.00 76.88 179 LEU A C 1
ATOM 1450 O O . LEU A 1 179 ? -5.926 -15.430 7.311 1.00 76.88 179 LEU A O 1
ATOM 1454 N N . ALA A 1 180 ? -4.440 -17.005 6.739 1.00 78.62 180 ALA A N 1
ATOM 1455 C CA . ALA A 1 180 ? -4.866 -17.963 7.752 1.00 78.62 180 ALA A CA 1
ATOM 1456 C C . ALA A 1 180 ? -4.676 -17.410 9.171 1.00 78.62 180 ALA A C 1
ATOM 1458 O O . ALA A 1 180 ? -5.592 -17.499 9.985 1.00 78.62 180 ALA A O 1
ATOM 1459 N N . GLY A 1 181 ? -3.528 -16.787 9.452 1.00 78.38 181 GLY A N 1
ATOM 1460 C CA . GLY A 1 181 ? -3.227 -16.171 10.744 1.00 78.38 181 GLY A CA 1
ATOM 1461 C C . GLY A 1 181 ? -4.144 -14.991 11.068 1.00 78.38 181 GLY A C 1
ATOM 1462 O O . GLY A 1 181 ? -4.690 -14.928 12.167 1.00 78.38 181 GLY A O 1
ATOM 1463 N N . GLY A 1 182 ? -4.375 -14.096 10.103 1.00 72.44 182 GLY A N 1
ATOM 1464 C CA . GLY A 1 182 ? -5.288 -12.960 10.249 1.00 72.44 182 GLY A CA 1
ATOM 1465 C C . GLY A 1 182 ? -6.735 -13.405 10.456 1.00 72.44 182 GLY A C 1
ATOM 1466 O O . GLY A 1 182 ? -7.394 -12.953 11.391 1.00 72.44 182 GLY A O 1
ATOM 1467 N N . THR A 1 183 ? -7.198 -14.373 9.657 1.00 72.06 183 THR A N 1
ATOM 1468 C CA . THR A 1 183 ? -8.542 -14.955 9.791 1.00 72.06 183 THR A CA 1
ATOM 1469 C C . THR A 1 183 ? -8.704 -15.650 11.142 1.00 72.06 183 THR A C 1
ATOM 1471 O O . THR A 1 183 ? -9.710 -15.453 11.817 1.00 72.06 183 THR A O 1
ATOM 1474 N N . TYR A 1 184 ? -7.702 -16.422 11.575 1.00 77.56 184 TYR A N 1
ATOM 1475 C CA . TYR A 1 184 ? -7.710 -1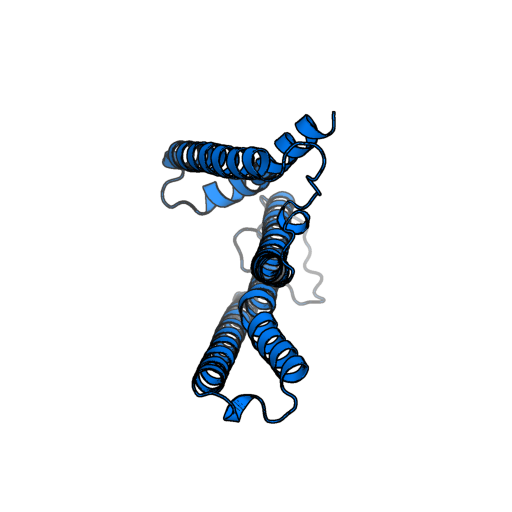7.103 12.869 1.00 77.56 184 TYR A CA 1
ATOM 1476 C C . TYR A 1 184 ? -7.768 -16.115 14.036 1.00 77.56 184 TYR A C 1
ATOM 1478 O O . TYR A 1 184 ? -8.600 -16.279 14.924 1.00 77.56 184 TYR A O 1
ATOM 1486 N N . ALA A 1 185 ? -6.946 -15.062 14.017 1.00 71.38 185 ALA A N 1
ATOM 1487 C CA . ALA A 1 185 ? -6.948 -14.038 15.059 1.00 71.38 185 ALA A CA 1
ATOM 1488 C C . ALA A 1 185 ? -8.305 -13.321 15.160 1.00 71.38 185 ALA A C 1
ATOM 1490 O O . ALA A 1 185 ? -8.801 -13.110 16.265 1.00 71.38 185 ALA A O 1
ATOM 1491 N N . SER A 1 186 ? -8.937 -13.004 14.023 1.00 66.44 186 SER A N 1
ATOM 1492 C CA . SER A 1 186 ? -10.281 -12.409 13.997 1.00 66.44 186 SER A CA 1
ATOM 1493 C C . SER A 1 186 ? -11.379 -13.375 14.456 1.00 66.44 186 SER A C 1
ATOM 1495 O O . SER A 1 186 ? -12.316 -12.971 15.134 1.00 66.44 186 SER A O 1
ATOM 1497 N N . VAL A 1 187 ? -11.296 -14.664 14.113 1.00 72.31 187 VAL A N 1
ATOM 1498 C CA . VAL A 1 187 ? -12.260 -15.664 14.607 1.00 72.31 187 VAL A CA 1
ATOM 1499 C C . VAL A 1 187 ? -12.111 -15.845 16.115 1.00 72.31 187 VAL A C 1
ATOM 1501 O O . VAL A 1 187 ? -13.111 -15.901 16.829 1.00 72.31 187 VAL A O 1
ATOM 1504 N N . GLN A 1 188 ? -10.875 -15.896 16.609 1.00 73.50 188 GLN A N 1
ATOM 1505 C CA . GLN A 1 188 ? -10.586 -16.033 18.030 1.00 73.50 188 GLN A CA 1
ATOM 1506 C C . GLN A 1 188 ? -11.121 -14.834 18.828 1.00 73.50 188 GLN A C 1
ATOM 1508 O O . GLN A 1 188 ? -11.778 -15.043 19.846 1.00 73.50 188 GLN A O 1
ATOM 1513 N N . SER A 1 189 ? -10.949 -13.600 18.338 1.00 64.81 189 SER A N 1
ATOM 1514 C CA . SER A 1 189 ? -11.497 -12.410 19.006 1.00 64.81 189 SER A CA 1
ATOM 1515 C C . SER A 1 189 ? -13.030 -12.404 19.056 1.00 64.81 189 SER A C 1
ATOM 1517 O O . SER A 1 189 ? -13.610 -12.044 20.084 1.00 64.81 189 SER A O 1
ATOM 1519 N N . ILE A 1 190 ? -13.695 -12.913 18.012 1.00 66.38 190 ILE A N 1
ATOM 1520 C CA . ILE A 1 190 ? -15.153 -13.100 18.003 1.00 66.38 190 ILE A CA 1
ATOM 1521 C C . ILE A 1 190 ? -15.575 -14.159 19.037 1.00 66.38 190 ILE A C 1
ATOM 1523 O O . ILE A 1 190 ? -16.504 -13.928 19.815 1.00 66.38 190 ILE A O 1
ATOM 1527 N N . VAL A 1 191 ? -14.904 -15.316 19.081 1.00 72.50 191 VAL A N 1
ATOM 1528 C CA . VAL A 1 191 ? -15.208 -16.399 20.039 1.00 72.50 191 VAL A CA 1
ATOM 1529 C C . VAL A 1 191 ? -15.022 -15.931 21.482 1.00 72.50 191 VAL A C 1
ATOM 1531 O O . VAL A 1 191 ? -15.888 -16.179 22.328 1.00 72.50 191 VAL A O 1
ATOM 1534 N N . ASP A 1 192 ? -13.931 -15.225 21.764 1.00 70.75 192 ASP A N 1
ATOM 1535 C CA . ASP A 1 192 ? -13.637 -14.710 23.100 1.00 70.75 192 ASP A CA 1
ATOM 1536 C C . ASP A 1 192 ? -14.629 -13.613 23.513 1.00 70.75 192 ASP A C 1
ATOM 1538 O O . ASP A 1 192 ? -15.082 -13.590 24.661 1.00 70.75 192 ASP A O 1
ATOM 1542 N N . GLY A 1 193 ? -15.094 -12.782 22.574 1.00 61.38 193 GLY A N 1
ATOM 1543 C CA . GLY A 1 193 ? -16.177 -11.833 22.834 1.00 61.38 193 GLY A CA 1
ATOM 1544 C C . GLY A 1 193 ? -17.529 -12.502 23.148 1.00 61.38 193 GLY A C 1
ATOM 1545 O O . GLY A 1 193 ? -18.287 -11.983 23.975 1.00 61.38 193 GLY A O 1
ATOM 1546 N N . TYR A 1 194 ? -17.833 -13.676 22.572 1.00 65.69 194 TYR A N 1
ATOM 1547 C CA . TYR A 1 194 ? -19.045 -14.442 22.919 1.00 65.69 194 TYR A CA 1
ATOM 1548 C C . TYR A 1 194 ? -18.917 -15.106 24.295 1.00 65.69 194 TYR A C 1
ATOM 1550 O O . TYR A 1 194 ? -19.868 -15.081 25.077 1.00 65.69 194 TYR A O 1
ATOM 1558 N N . ARG A 1 195 ? -17.737 -15.647 24.625 1.00 68.38 195 ARG A N 1
ATOM 1559 C CA . ARG A 1 195 ? -17.447 -16.258 25.936 1.00 68.38 195 ARG A CA 1
ATOM 1560 C C . ARG A 1 195 ? -17.477 -15.251 27.080 1.00 68.38 195 ARG A C 1
ATOM 1562 O O . ARG A 1 195 ? -17.970 -15.572 28.155 1.00 68.38 195 ARG A O 1
ATOM 1569 N N . ALA A 1 196 ? -17.015 -14.027 26.840 1.00 65.44 196 ALA A N 1
ATOM 1570 C CA . ALA A 1 196 ? -17.087 -12.935 27.807 1.00 65.44 196 ALA A CA 1
ATOM 1571 C C . ALA A 1 196 ? -18.515 -12.368 27.987 1.00 65.44 196 ALA A C 1
ATOM 1573 O O . ALA A 1 196 ? -18.719 -11.457 28.791 1.00 65.44 196 ALA A O 1
ATOM 1574 N N . SER A 1 197 ? -19.531 -12.897 27.281 1.00 57.03 197 SER A N 1
ATOM 1575 C CA . SER A 1 197 ? -20.917 -12.385 27.248 1.00 57.03 197 SER A CA 1
ATOM 1576 C C . SER A 1 197 ? -21.012 -10.891 26.896 1.00 57.03 197 SER A C 1
ATOM 1578 O O . SER A 1 197 ? -21.913 -10.164 27.322 1.00 57.03 197 SER A O 1
ATOM 1580 N N . THR A 1 198 ? -20.055 -10.443 26.086 1.00 49.78 198 THR A N 1
ATOM 1581 C CA . THR A 1 198 ? -19.944 -9.082 25.559 1.00 49.78 198 THR A CA 1
ATOM 1582 C C . THR A 1 198 ? -20.890 -8.869 24.375 1.00 49.78 198 THR A C 1
ATOM 1584 O O . THR A 1 198 ? -21.379 -7.759 24.162 1.00 49.78 198 THR A O 1
ATOM 1587 N N . PHE A 1 199 ? -21.213 -9.949 23.658 1.00 50.16 199 PHE A N 1
ATOM 1588 C CA . PHE A 1 199 ? -22.229 -9.985 22.612 1.00 50.16 199 PHE A CA 1
ATOM 1589 C C . PHE A 1 199 ? -23.596 -10.385 23.170 1.00 50.16 199 PHE A C 1
ATOM 1591 O O . PHE A 1 199 ? -23.727 -11.377 23.888 1.00 50.16 199 PHE A O 1
ATOM 1598 N N . GLY A 1 200 ? -24.641 -9.635 22.811 1.00 50.91 200 GLY A N 1
ATOM 1599 C CA . GLY A 1 200 ? -26.006 -10.149 22.903 1.00 50.91 200 GLY A CA 1
ATOM 1600 C C . GLY A 1 200 ? -26.187 -11.299 21.909 1.00 50.91 200 GLY A C 1
ATOM 1601 O O . GLY A 1 200 ? -25.611 -11.272 20.822 1.00 50.91 200 GLY A O 1
ATOM 1602 N N . PHE A 1 201 ? -26.977 -12.315 22.263 1.00 47.72 201 PHE A N 1
ATOM 1603 C CA . PHE A 1 201 ? -27.374 -13.354 21.307 1.00 47.72 201 PHE A CA 1
ATOM 1604 C C . PHE A 1 201 ? -28.024 -12.709 20.074 1.00 47.72 201 PHE A C 1
ATOM 1606 O O . PHE A 1 201 ? -28.787 -11.754 20.224 1.00 47.72 201 PHE A O 1
ATOM 1613 N N . ALA A 1 202 ? -27.777 -13.263 18.881 1.00 48.78 202 ALA A N 1
ATOM 1614 C CA . ALA A 1 202 ? -28.195 -12.710 17.584 1.00 48.78 202 ALA A CA 1
ATOM 1615 C C . ALA A 1 202 ? -29.714 -12.465 17.412 1.00 48.78 202 ALA A C 1
ATOM 1617 O O . ALA A 1 202 ? -30.115 -11.875 16.418 1.00 48.78 202 ALA A O 1
ATOM 1618 N N . PHE A 1 203 ? -30.550 -12.856 18.378 1.00 43.12 203 PHE A N 1
ATOM 1619 C CA . PHE A 1 203 ? -31.990 -12.575 18.424 1.00 43.12 203 PHE A CA 1
ATOM 1620 C C . PHE A 1 203 ? -32.518 -12.386 19.862 1.00 43.12 203 PHE A C 1
ATOM 1622 O O . PHE A 1 203 ? -33.675 -12.679 20.149 1.00 43.12 203 PHE A O 1
ATOM 1629 N N . SER A 1 204 ? -31.685 -11.929 20.804 1.00 46.06 204 SER A N 1
ATOM 1630 C CA . SER A 1 204 ? -32.146 -11.616 22.163 1.00 46.06 204 SER A CA 1
ATOM 1631 C C . SER A 1 204 ? -32.512 -10.139 22.264 1.00 46.06 204 SER A C 1
ATOM 1633 O O . SER A 1 204 ? -31.645 -9.267 22.217 1.00 46.06 204 SER A O 1
ATOM 1635 N N . CYS A 1 205 ? -33.804 -9.856 22.448 1.00 47.22 205 CYS A N 1
ATOM 1636 C CA . CYS A 1 205 ? -34.272 -8.570 22.953 1.00 47.22 205 CYS A CA 1
ATOM 1637 C C . CYS A 1 205 ? -33.768 -8.386 24.391 1.00 47.22 205 CYS A C 1
ATOM 1639 O O . CYS A 1 205 ? -34.483 -8.660 25.353 1.00 47.22 205 CYS A O 1
ATOM 1641 N N . LYS A 1 206 ? -32.526 -7.931 24.557 1.00 40.53 206 LYS A N 1
ATOM 1642 C CA . LYS A 1 206 ? -32.111 -7.307 25.811 1.00 40.53 206 LYS A CA 1
ATOM 1643 C C . LYS A 1 206 ? -32.605 -5.863 25.773 1.00 40.53 206 LYS A C 1
ATOM 1645 O O . LYS A 1 206 ? -32.311 -5.137 24.826 1.00 40.53 206 LYS A O 1
ATOM 1650 N N . SER A 1 207 ? -33.398 -5.476 26.771 1.00 41.62 207 SER A N 1
ATOM 1651 C CA . SER A 1 207 ? -33.825 -4.088 26.952 1.00 41.62 207 SER A CA 1
ATOM 1652 C C . SER A 1 207 ? -32.586 -3.192 27.020 1.00 41.62 207 SER A C 1
ATOM 1654 O O . SER A 1 207 ? -31.750 -3.367 27.903 1.00 41.62 207 SER A O 1
ATOM 1656 N N . ASN A 1 208 ? -32.473 -2.255 26.077 1.00 47.47 208 ASN A N 1
ATOM 1657 C CA . ASN A 1 208 ? -31.480 -1.177 26.089 1.00 47.47 208 ASN A CA 1
ATOM 1658 C C . ASN A 1 208 ? -32.013 0.066 26.831 1.00 47.47 208 ASN A C 1
ATOM 1660 O O . ASN A 1 208 ? -31.583 1.183 26.550 1.00 47.47 208 ASN A O 1
ATOM 1664 N N . GLY A 1 209 ? -32.980 -0.107 27.738 1.00 36.78 209 GLY A N 1
ATOM 1665 C CA . GLY A 1 209 ? -33.379 0.951 28.659 1.00 36.78 209 GLY A CA 1
ATOM 1666 C C . GLY A 1 209 ? -32.281 1.178 29.693 1.00 36.78 209 GLY A C 1
ATOM 1667 O O . GLY A 1 209 ? -31.879 0.230 30.370 1.00 36.78 209 GLY A O 1
ATOM 1668 N N . LEU A 1 210 ? -31.789 2.416 29.765 1.00 35.84 210 LEU A N 1
ATOM 1669 C CA . LEU A 1 210 ? -31.162 2.952 30.975 1.00 35.84 210 LEU A CA 1
ATOM 1670 C C . LEU A 1 210 ? -32.176 2.951 32.123 1.00 35.84 210 LEU A C 1
ATOM 1672 O O . LEU A 1 210 ? -33.357 3.264 31.844 1.00 35.84 210 LEU A O 1
#

Organism: NCBI:txid64517

Secondary structure (DSSP, 8-state):
-HHHHHHHHHGGGGGGHHHHHHH-S-GGGHHHHHHHHHHHHHHHHHHHHHHHHHHHTTTS-PSSGGGG-SSHHHHHHHHHHHHHHHHHHHHHHHHHHHHHHHHHHSTTSTTSSS--HHHHHHHHHHHHHHHIIIIIHHHHHHHHHHHHHH-TTGGGS-HHHHHHHHHHHHHHHHHHHHHHHHHHHHHHHHHHHHHTT-SPPTT-------

pLDDT: mean 72.54, std 11.28, range [35.84, 94.5]

Radius of gyration: 23.25 Å; Cα contacts (8 Å, |Δi|>4): 111; chains: 1; bounding box: 51×51×57 Å

Sequence (210 aa):
MSAFMNISYTFIGQITLPSFISEMENPKDFPKTLWACTILEIFLFSIVGGVIYAYTGTNYNTAPAFGSIGNELYKMVSFSFMIPILIFLGVLYAVVTARFIFQRIFRGTRHLGNHTVVGDLLSLMSSLFDSFFGFIFWGVAFFRIKQADYGYVWWKKSVWNFVGLLFNIFICLVGLLFLAGGTYASVQSIVDGYRASTFGFAFSCKSNGL

Foldseek 3Di:
DVVVVVVVVLPPVVLLLVVVCVVDPDSVCSVVVVVVVVVVSCVVCCVVVVVLCVPQPDPQQDPVRLVSDPDPVSSVVVVLVVVLVVQVVVVVVVLSVLVVVVCVVCPPPPQNPALDLSVLVSLLVSLVSCLCSVQVVVLVVLVVVQCVPPNDPSCVPDPVSVVVNVVSVVSNVVSVVSNVVSNVVSVVSVVVRVVVVVDDDPDDPDDPDD

Solvent-accessible surface area (backbone atoms only — not comparable to full-atom values): 11817 Å² total; per-residue (Å²): 112,69,68,60,53,56,55,55,61,68,61,57,66,63,79,49,49,74,58,52,48,73,71,42,96,58,58,84,52,45,67,60,53,50,51,53,53,51,54,52,48,53,51,52,51,51,51,54,52,49,52,50,43,74,76,46,43,85,90,53,63,39,91,60,67,62,69,47,49,86,52,67,70,62,30,55,53,52,51,62,62,45,54,55,52,53,52,51,52,52,50,50,53,52,52,53,50,50,52,51,52,50,54,62,73,40,60,92,45,82,63,70,84,41,73,35,75,65,60,36,48,50,52,31,50,51,30,49,49,47,21,41,61,71,24,35,47,52,32,51,48,53,52,53,53,47,39,68,78,54,39,95,64,38,53,79,78,36,72,66,44,37,53,49,47,55,53,32,52,50,40,30,51,52,18,50,48,50,29,51,51,36,47,48,54,30,50,48,48,53,53,51,22,52,74,70,61,69,50,75,61,98,83,57,90,68,82,85,72,129

Mean predicted aligned error: 14.21 Å